Protein AF-A0A960G272-F1 (afdb_monomer_lite)

Foldseek 3Di:
DQADKFKDADDDDDFPFKWKQALNDIFGWDDDPRITIGPRDDLVRCVSRAQTWIWMWGHHPRDIDIDIDHGHDPDDSDDDDDDDDDDDPDPDPDPPPFPADQQLAKDKFPVQCVRCVLLQAFKKWWLCPVDPPVDQWIFMWFHHPQQKIWTWIDHPDPPPIDIWIWGFPDFPMKMAHNLGKIKTKTWTDTPNAIKIKMWTAD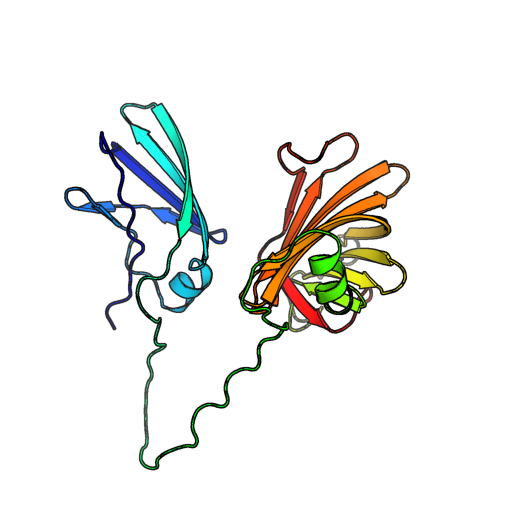RQQFIKMFIADGPGDPPDDTPDIGGSIGMDGGGDHHDD

pLDDT: mean 75.89, std 16.98, range [26.31, 97.12]

Structure (mmCIF, N/CA/C/O backbone):
data_AF-A0A960G272-F1
#
_entry.id   AF-A0A960G272-F1
#
loop_
_atom_site.group_PDB
_atom_site.id
_atom_site.type_symbol
_atom_site.label_atom_id
_atom_site.label_alt_id
_atom_site.label_comp_id
_atom_site.label_asym_id
_atom_site.label_entity_id
_atom_site.label_seq_id
_atom_site.pdbx_PDB_ins_code
_atom_site.Cartn_x
_atom_site.Cartn_y
_atom_site.Cartn_z
_atom_site.occupancy
_atom_site.B_iso_or_equiv
_atom_site.auth_seq_id
_atom_site.auth_comp_id
_atom_site.auth_asym_id
_atom_site.auth_atom_id
_atom_site.pdbx_PDB_model_num
ATOM 1 N N . MET A 1 1 ? -23.800 -26.526 -0.805 1.00 36.97 1 MET A N 1
ATOM 2 C CA . MET A 1 1 ? -23.915 -25.516 0.276 1.00 36.97 1 MET A CA 1
ATOM 3 C C . MET A 1 1 ? -24.603 -24.258 -0.251 1.00 36.97 1 MET A C 1
ATOM 5 O O . MET A 1 1 ? -24.247 -23.786 -1.326 1.00 36.97 1 MET A O 1
ATOM 9 N N . LYS A 1 2 ? -25.630 -23.745 0.445 1.00 40.75 2 LYS A N 1
ATOM 10 C CA . LYS A 1 2 ? -26.279 -22.464 0.103 1.00 40.75 2 LYS A CA 1
ATOM 11 C C . LYS A 1 2 ? -25.286 -21.347 0.432 1.00 40.75 2 LYS A C 1
ATOM 13 O O . LYS A 1 2 ? -25.048 -21.103 1.602 1.00 40.75 2 LYS A O 1
ATOM 18 N N . GLY A 1 3 ? -24.668 -20.729 -0.574 1.00 52.47 3 GLY A N 1
ATOM 19 C CA . GLY A 1 3 ? -23.735 -19.627 -0.321 1.00 52.47 3 GLY A CA 1
ATOM 20 C C . GLY A 1 3 ? -24.426 -18.418 0.327 1.00 52.47 3 GLY A C 1
ATOM 21 O O . GLY A 1 3 ? -25.648 -18.252 0.242 1.00 52.47 3 GLY A O 1
ATOM 22 N N . ASP A 1 4 ? -23.640 -17.559 0.956 1.00 69.12 4 ASP A N 1
ATOM 23 C CA . ASP A 1 4 ? -24.152 -16.379 1.646 1.00 69.12 4 ASP A CA 1
ATOM 24 C C . ASP A 1 4 ? -24.263 -15.165 0.711 1.00 69.12 4 ASP A C 1
ATOM 26 O O . ASP A 1 4 ? -23.865 -15.188 -0.459 1.00 69.12 4 ASP A O 1
ATOM 30 N N . ARG A 1 5 ? -24.918 -14.098 1.180 1.00 79.56 5 ARG A N 1
ATOM 31 C CA . ARG A 1 5 ? -25.235 -12.903 0.379 1.00 79.56 5 ARG A CA 1
ATOM 32 C C . ARG A 1 5 ? -24.910 -11.641 1.152 1.00 79.56 5 ARG A C 1
ATOM 34 O O . ARG A 1 5 ? -25.180 -11.560 2.344 1.00 79.56 5 ARG A O 1
ATOM 41 N N . VAL A 1 6 ? -24.474 -10.604 0.442 1.00 77.81 6 VAL A N 1
ATOM 42 C CA . VAL A 1 6 ? -24.386 -9.268 1.035 1.00 77.81 6 VAL A CA 1
ATOM 43 C C . VAL A 1 6 ? -25.758 -8.617 1.011 1.00 77.81 6 VAL A C 1
ATOM 45 O O . VAL A 1 6 ? -26.439 -8.590 -0.021 1.00 77.81 6 VAL A O 1
ATOM 48 N N . VAL A 1 7 ? -26.157 -8.096 2.168 1.00 83.25 7 VAL A N 1
ATOM 49 C CA . VAL A 1 7 ? -27.441 -7.441 2.391 1.00 83.25 7 VAL A CA 1
ATOM 50 C C . VAL A 1 7 ? -27.231 -5.942 2.574 1.00 83.25 7 VAL A C 1
ATOM 52 O O . VAL A 1 7 ? -26.494 -5.511 3.452 1.00 83.25 7 VAL A O 1
ATOM 55 N N . VAL A 1 8 ? -27.932 -5.143 1.774 1.00 79.19 8 VAL A N 1
ATOM 56 C CA . VAL A 1 8 ? -27.940 -3.681 1.840 1.00 79.19 8 VAL A CA 1
ATOM 57 C C . VAL A 1 8 ? -29.339 -3.213 2.231 1.00 79.19 8 VAL A C 1
ATOM 59 O O . VAL A 1 8 ? -30.339 -3.573 1.598 1.00 79.19 8 VAL A O 1
ATOM 62 N N . LYS A 1 9 ? -29.417 -2.405 3.290 1.00 82.00 9 LYS A N 1
ATOM 63 C CA . LYS A 1 9 ? -30.651 -1.760 3.749 1.00 82.00 9 LYS A CA 1
ATOM 64 C C . LYS A 1 9 ? -30.547 -0.263 3.474 1.00 82.00 9 LYS A C 1
ATOM 66 O O . LYS A 1 9 ? -29.593 0.372 3.903 1.00 82.00 9 LYS A O 1
ATOM 71 N N . PHE A 1 10 ? -31.529 0.288 2.766 1.00 74.75 10 PHE A N 1
ATOM 72 C CA . PHE A 1 10 ? -31.653 1.733 2.576 1.00 74.75 10 PHE A CA 1
ATOM 73 C C . PHE A 1 10 ? -32.692 2.279 3.550 1.00 74.75 10 PHE A C 1
ATOM 75 O O . PHE A 1 10 ? -33.808 1.753 3.608 1.00 74.75 10 PHE A O 1
ATOM 82 N N . THR A 1 11 ? -32.341 3.332 4.281 1.00 69.50 11 THR A N 1
ATOM 83 C CA . THR A 1 11 ? -33.277 4.119 5.085 1.00 69.50 11 THR A CA 1
ATOM 84 C C . THR A 1 11 ? -33.976 5.137 4.173 1.00 69.50 11 THR A C 1
ATOM 86 O O . THR A 1 11 ? -33.345 5.800 3.352 1.00 69.50 11 THR A O 1
ATOM 89 N N . GLY A 1 12 ? -35.309 5.206 4.234 1.00 72.25 12 GLY A N 1
ATOM 90 C CA . GLY A 1 12 ? -36.115 6.077 3.369 1.00 72.25 12 GLY A CA 1
ATOM 91 C C . GLY A 1 12 ? -36.505 5.472 2.010 1.00 72.25 12 GLY A C 1
ATOM 92 O O . GLY A 1 12 ? -36.745 4.265 1.874 1.00 72.25 12 GLY A O 1
ATOM 93 N N . LYS A 1 13 ? -36.653 6.337 0.994 1.00 73.19 13 LYS A N 1
ATOM 94 C CA . LYS A 1 13 ? -37.210 5.966 -0.317 1.00 73.19 13 LYS A CA 1
ATOM 95 C C . LYS A 1 13 ? -36.308 4.968 -1.042 1.00 73.19 13 LYS A C 1
ATOM 97 O O . LYS A 1 13 ? -35.152 5.253 -1.343 1.00 73.19 13 LYS A O 1
ATOM 102 N N . GLN A 1 14 ? -36.878 3.817 -1.386 1.00 79.56 14 GLN A N 1
ATOM 103 C CA . GLN A 1 14 ? -36.147 2.745 -2.057 1.00 79.56 14 GLN A CA 1
ATOM 104 C C . GLN A 1 14 ? -35.727 3.159 -3.480 1.00 79.56 14 GLN A C 1
ATOM 106 O O . GLN A 1 14 ? -36.520 3.787 -4.194 1.00 79.56 14 GLN A O 1
ATOM 111 N N . PRO A 1 15 ? -34.501 2.819 -3.915 1.00 82.50 15 PRO A N 1
ATOM 112 C CA . PRO A 1 15 ? -34.057 3.105 -5.273 1.00 82.50 15 PRO A CA 1
ATOM 113 C C . PRO A 1 15 ? -34.757 2.196 -6.296 1.00 82.50 15 PRO A C 1
ATOM 115 O O . PRO A 1 15 ? -35.306 1.154 -5.958 1.00 82.50 15 PRO A O 1
ATOM 118 N N . SER A 1 16 ? -34.732 2.576 -7.572 1.00 81.69 16 SER A N 1
ATOM 119 C CA . SER A 1 16 ? -35.211 1.720 -8.676 1.00 81.69 16 SER A CA 1
ATOM 120 C C . SER A 1 16 ? -34.155 0.704 -9.131 1.00 81.69 16 SER A C 1
ATOM 122 O O . SER A 1 16 ? -34.481 -0.361 -9.646 1.00 81.69 16 SER A O 1
ATOM 124 N N . MET A 1 17 ? -32.876 1.007 -8.897 1.00 82.25 17 MET A N 1
ATOM 125 C CA . MET A 1 17 ? -31.742 0.132 -9.178 1.00 82.25 17 MET A CA 1
ATOM 126 C C . MET A 1 17 ? -30.643 0.391 -8.151 1.00 82.25 17 MET A C 1
ATOM 128 O O . MET A 1 17 ? -30.410 1.546 -7.789 1.00 82.25 17 MET A O 1
ATOM 132 N N . ALA A 1 18 ? -29.945 -0.661 -7.730 1.00 83.12 18 ALA A N 1
ATOM 133 C CA . ALA A 1 18 ? -28.767 -0.547 -6.886 1.00 83.12 18 ALA A CA 1
ATOM 134 C C . ALA A 1 18 ? -27.666 -1.520 -7.337 1.00 83.12 18 ALA A C 1
ATOM 136 O O . ALA A 1 18 ? -27.925 -2.657 -7.741 1.00 83.12 18 ALA A O 1
ATOM 137 N N . VAL A 1 19 ? -26.425 -1.052 -7.280 1.00 85.50 19 VAL A N 1
ATOM 138 C CA . VAL A 1 19 ? -25.215 -1.808 -7.598 1.00 85.50 19 VAL A CA 1
ATOM 139 C C . VAL A 1 19 ? -24.196 -1.533 -6.509 1.00 85.50 19 VAL A C 1
ATOM 141 O O . VAL A 1 19 ? -23.937 -0.379 -6.189 1.00 85.50 19 VAL A O 1
ATOM 144 N N . MET A 1 20 ? -23.594 -2.584 -5.979 1.00 86.50 20 MET A N 1
ATOM 145 C CA . MET A 1 20 ? -22.475 -2.493 -5.055 1.00 86.50 20 MET A CA 1
ATOM 146 C C . MET A 1 20 ? -21.169 -2.707 -5.820 1.00 86.50 20 MET A C 1
ATOM 148 O O . MET A 1 20 ? -21.098 -3.570 -6.692 1.00 86.50 20 MET A O 1
ATOM 152 N N . LYS A 1 21 ? -20.135 -1.936 -5.506 1.00 81.50 21 LYS A N 1
ATOM 153 C CA . LYS A 1 21 ? -18.762 -2.175 -5.946 1.00 81.50 21 LYS A CA 1
ATOM 154 C C . LYS A 1 21 ? -17.892 -2.353 -4.712 1.00 81.50 21 LYS A C 1
ATOM 156 O O . LYS A 1 21 ? -17.853 -1.437 -3.899 1.00 81.50 21 LYS A O 1
ATOM 161 N N . ALA A 1 22 ? -17.248 -3.501 -4.570 1.00 75.69 22 ALA A N 1
ATOM 162 C CA . ALA A 1 22 ? -16.426 -3.847 -3.412 1.00 75.69 22 ALA A CA 1
ATOM 163 C C . ALA A 1 22 ? -15.302 -4.787 -3.858 1.00 75.69 22 ALA A C 1
ATOM 165 O O . ALA A 1 22 ? -15.551 -5.640 -4.713 1.00 75.69 22 ALA A O 1
ATOM 166 N N . ALA A 1 23 ? -14.093 -4.615 -3.313 1.00 71.06 23 ALA A N 1
ATOM 167 C CA . ALA A 1 23 ? -12.909 -5.415 -3.656 1.00 71.06 23 ALA A CA 1
ATOM 168 C C . ALA A 1 23 ? -12.715 -5.601 -5.181 1.00 71.06 23 ALA A C 1
ATOM 170 O O . ALA A 1 23 ? -12.681 -6.717 -5.692 1.00 71.06 23 ALA A O 1
ATOM 171 N N . GLY A 1 24 ? -12.748 -4.495 -5.938 1.00 67.19 24 GLY A N 1
ATOM 172 C CA . GLY A 1 24 ? -12.609 -4.496 -7.407 1.00 67.19 24 GLY A CA 1
ATOM 173 C C . GLY A 1 24 ? -13.797 -5.076 -8.193 1.00 67.19 24 GLY A C 1
ATOM 174 O O . GLY A 1 24 ? -13.905 -4.876 -9.400 1.00 67.19 24 GLY A O 1
ATOM 175 N N . SER A 1 25 ? -14.749 -5.727 -7.526 1.00 74.44 25 SER A N 1
ATOM 176 C CA . SER A 1 25 ? -15.859 -6.436 -8.161 1.00 74.44 25 SER A CA 1
ATOM 177 C C . SER A 1 25 ? -17.167 -5.647 -8.130 1.00 74.44 25 SER A C 1
ATOM 179 O O . SER A 1 25 ? -17.489 -4.944 -7.168 1.00 74.44 25 SER A O 1
ATOM 181 N N . LYS A 1 26 ? -17.969 -5.783 -9.194 1.00 79.88 26 LYS A N 1
ATOM 182 C CA . LYS A 1 26 ? -19.301 -5.170 -9.322 1.00 79.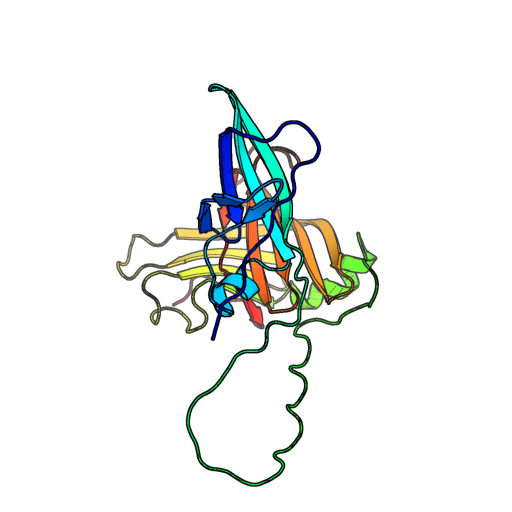88 26 LYS A CA 1
ATOM 183 C C . LYS A 1 26 ? -20.395 -6.203 -9.054 1.00 79.88 26 LYS A C 1
ATOM 185 O O . LYS A 1 26 ? -20.563 -7.161 -9.801 1.00 79.88 26 LYS A O 1
ATOM 190 N N . TYR A 1 27 ? -21.225 -5.937 -8.055 1.00 85.88 27 TYR A N 1
ATOM 191 C CA . TYR A 1 27 ? -22.328 -6.793 -7.637 1.00 85.88 27 TYR A CA 1
ATOM 192 C C . TYR A 1 27 ? -23.671 -6.104 -7.878 1.00 85.88 27 TYR A C 1
ATOM 194 O O . TYR A 1 27 ? -23.990 -5.070 -7.286 1.00 85.88 27 TYR A O 1
ATOM 202 N N . ARG A 1 28 ? -24.503 -6.685 -8.748 1.00 85.75 28 ARG A N 1
ATOM 203 C CA . ARG A 1 28 ? -25.880 -6.212 -8.940 1.00 85.75 28 ARG A CA 1
ATOM 204 C C . ARG A 1 28 ? -26.720 -6.598 -7.726 1.00 85.75 28 ARG A C 1
ATOM 206 O O . ARG A 1 28 ? -26.760 -7.771 -7.354 1.00 85.75 28 ARG A O 1
ATOM 213 N N . LEU A 1 29 ? -27.410 -5.622 -7.142 1.00 85.69 29 LEU A N 1
ATOM 214 C CA . LEU A 1 29 ? -28.318 -5.861 -6.028 1.00 85.69 29 LEU A CA 1
ATOM 215 C C . LEU A 1 29 ? -29.734 -6.074 -6.569 1.00 85.69 29 LEU A C 1
ATOM 217 O O . LEU A 1 29 ? -30.228 -5.288 -7.381 1.00 85.69 29 LEU A O 1
ATOM 221 N N . LYS A 1 30 ? -30.393 -7.140 -6.118 1.00 84.94 30 LYS A N 1
ATOM 222 C CA . LYS A 1 30 ? -31.809 -7.409 -6.377 1.00 84.94 30 LYS A CA 1
ATOM 223 C C . LYS A 1 30 ? -32.628 -7.061 -5.140 1.00 84.94 30 LYS A C 1
ATOM 225 O O . LYS A 1 30 ? -32.229 -7.362 -4.014 1.00 84.94 30 LYS A O 1
ATOM 230 N N . ARG A 1 31 ? -33.773 -6.420 -5.358 1.00 83.62 31 ARG A N 1
ATOM 231 C CA . ARG A 1 31 ? -34.702 -6.034 -4.296 1.00 83.62 31 ARG A CA 1
ATOM 232 C C . ARG A 1 31 ? -35.604 -7.209 -3.925 1.00 83.62 31 ARG A C 1
ATOM 234 O O . ARG A 1 31 ? -36.167 -7.850 -4.802 1.00 83.62 31 ARG A O 1
ATOM 241 N N . SER A 1 32 ? -35.774 -7.427 -2.626 1.00 75.19 32 SER A N 1
ATOM 242 C CA . SER A 1 32 ? -36.772 -8.315 -2.032 1.00 75.19 32 SER A CA 1
ATOM 243 C C . SER A 1 32 ? -37.428 -7.568 -0.868 1.00 75.19 32 SER A C 1
ATOM 245 O O . SER A 1 32 ? -36.833 -7.414 0.201 1.00 75.19 32 SER A O 1
ATOM 247 N N . GLY A 1 33 ? -38.626 -7.022 -1.086 1.00 77.56 33 GLY A N 1
ATOM 248 C CA . GLY A 1 33 ? -39.306 -6.169 -0.104 1.00 77.56 33 GLY A CA 1
ATOM 249 C C . GLY A 1 33 ? -38.545 -4.864 0.180 1.00 77.56 33 GLY A C 1
ATOM 250 O O . GLY A 1 33 ? -38.323 -4.055 -0.727 1.00 77.56 33 GLY A O 1
ATOM 251 N N . LYS A 1 34 ? -38.151 -4.642 1.442 1.00 73.94 34 LYS A N 1
ATOM 252 C CA . LYS A 1 34 ? -37.357 -3.475 1.895 1.00 73.94 34 LYS A CA 1
ATOM 253 C C . LYS A 1 34 ? -35.838 -3.721 1.883 1.00 73.94 34 LYS A C 1
ATOM 255 O O . LYS A 1 34 ? -35.072 -2.871 2.326 1.00 73.94 34 LYS A O 1
ATOM 260 N N . VAL A 1 35 ? -35.398 -4.884 1.404 1.00 79.62 35 VAL A N 1
ATOM 261 C CA . VAL A 1 35 ? -34.005 -5.331 1.495 1.00 79.62 35 VAL A CA 1
ATOM 262 C C . VAL A 1 35 ? -33.425 -5.553 0.102 1.00 79.62 35 VAL A C 1
ATOM 264 O O . VAL A 1 35 ? -34.080 -6.127 -0.768 1.00 79.62 35 VAL A O 1
ATOM 267 N N . TRP A 1 36 ? -32.183 -5.125 -0.108 1.00 84.50 36 TRP A N 1
ATOM 268 C CA . TRP A 1 36 ? -31.437 -5.341 -1.346 1.00 84.50 36 TRP A CA 1
ATOM 269 C C . TRP A 1 36 ? -30.332 -6.354 -1.105 1.00 84.50 36 TRP A C 1
ATOM 271 O O . TRP A 1 36 ? -29.639 -6.279 -0.096 1.00 84.50 36 TRP A O 1
ATOM 281 N N . ARG A 1 37 ? -30.181 -7.333 -1.995 1.00 86.38 37 ARG A N 1
ATOM 282 C CA . ARG A 1 37 ? -29.234 -8.436 -1.797 1.00 86.38 37 ARG A CA 1
ATOM 283 C C . ARG A 1 37 ? -28.456 -8.732 -3.065 1.00 86.38 37 ARG A C 1
ATOM 285 O O . ARG A 1 37 ? -29.001 -8.617 -4.165 1.00 86.38 37 ARG A O 1
ATOM 292 N N . THR A 1 38 ? -27.202 -9.138 -2.924 1.00 83.75 38 THR A N 1
ATOM 293 C CA . THR A 1 38 ? -26.445 -9.722 -4.037 1.00 83.75 38 THR A CA 1
ATOM 294 C C . THR A 1 38 ? -27.033 -11.079 -4.430 1.00 83.75 38 THR A C 1
ATOM 296 O O . THR A 1 38 ? -27.837 -11.671 -3.701 1.00 83.75 38 THR A O 1
ATOM 299 N N . LYS A 1 39 ? -26.594 -11.613 -5.577 1.00 80.75 39 LYS A N 1
ATOM 300 C CA . LYS A 1 39 ? -26.663 -13.064 -5.784 1.00 80.75 39 LYS A CA 1
ATOM 301 C C . LYS A 1 39 ? -25.876 -13.776 -4.679 1.00 80.75 39 LYS A C 1
ATOM 303 O O . LYS A 1 39 ? -25.049 -13.160 -4.009 1.00 80.75 39 LYS A O 1
ATOM 308 N N . THR A 1 40 ? -26.154 -15.059 -4.517 1.00 79.50 40 THR A N 1
ATOM 309 C CA . THR A 1 40 ? -25.357 -15.963 -3.692 1.00 79.50 40 THR A CA 1
ATOM 310 C C . THR A 1 40 ? -23.880 -15.859 -4.090 1.00 79.50 40 THR A C 1
ATOM 312 O O . THR A 1 40 ? -23.576 -15.920 -5.284 1.00 79.50 40 THR A O 1
ATOM 315 N N . LEU A 1 41 ? -22.998 -15.636 -3.121 1.00 73.62 41 LEU A N 1
ATOM 316 C CA . LEU A 1 41 ? -21.555 -15.487 -3.310 1.00 73.62 41 LEU A CA 1
ATOM 317 C C . LEU A 1 41 ? -20.828 -16.693 -2.712 1.00 73.62 41 LEU A C 1
ATOM 319 O O . LEU A 1 41 ? -21.329 -17.327 -1.781 1.00 73.62 41 LEU A O 1
ATOM 323 N N . SER A 1 42 ? -19.660 -17.022 -3.263 1.00 71.19 42 SER A N 1
ATOM 324 C CA . SER A 1 42 ? -18.793 -18.048 -2.678 1.00 71.19 42 SER A CA 1
ATOM 325 C C . SER A 1 42 ? -18.152 -17.548 -1.381 1.00 71.19 42 SER A C 1
ATOM 327 O O . SER A 1 42 ? -18.027 -16.341 -1.168 1.00 71.19 42 SER A O 1
ATOM 329 N N . ALA A 1 43 ? -17.695 -18.471 -0.530 1.00 61.72 43 ALA A N 1
ATOM 330 C CA . ALA A 1 43 ? -16.975 -18.128 0.698 1.00 61.72 43 ALA A CA 1
ATOM 331 C C . ALA A 1 43 ? -15.747 -17.241 0.418 1.00 61.72 43 ALA A C 1
ATOM 333 O O . ALA A 1 43 ? -15.543 -16.248 1.106 1.00 61.72 43 ALA A O 1
ATOM 334 N N . ALA A 1 44 ? -15.001 -17.521 -0.657 1.00 59.47 44 ALA A N 1
ATOM 335 C CA . ALA A 1 44 ? -13.870 -16.701 -1.094 1.00 59.47 44 ALA A CA 1
ATOM 336 C C . ALA A 1 44 ? -14.289 -15.279 -1.511 1.00 59.47 44 ALA A C 1
ATOM 338 O O . ALA A 1 44 ? -13.640 -14.306 -1.141 1.00 59.47 44 ALA A O 1
ATOM 339 N N . GLN A 1 45 ? -15.407 -15.134 -2.233 1.00 68.50 45 GLN A N 1
ATOM 340 C CA . GLN A 1 45 ? -15.939 -13.818 -2.606 1.00 68.50 45 GLN A CA 1
ATOM 341 C C . GLN A 1 45 ? -16.408 -13.028 -1.384 1.00 68.50 45 GLN A C 1
ATOM 343 O O . GLN A 1 45 ? -16.221 -11.817 -1.335 1.00 68.50 45 GLN A O 1
ATOM 348 N N . LEU A 1 46 ? -17.011 -13.706 -0.405 1.00 70.94 46 LEU A N 1
ATOM 349 C CA . LEU A 1 46 ? -17.458 -13.096 0.846 1.00 70.94 46 LEU A CA 1
ATOM 350 C C . LEU A 1 46 ? -16.281 -12.677 1.720 1.00 70.94 46 LEU A C 1
ATOM 352 O O . LEU A 1 46 ? -16.298 -11.572 2.249 1.00 70.94 46 LEU A O 1
ATOM 356 N N . ALA A 1 47 ? -15.251 -13.514 1.816 1.00 65.00 47 ALA A N 1
ATOM 357 C CA . ALA A 1 47 ? -14.015 -13.185 2.513 1.00 65.00 47 ALA A CA 1
ATOM 358 C C . ALA A 1 47 ? -13.311 -11.987 1.860 1.00 65.00 47 ALA A C 1
ATOM 360 O O . ALA A 1 47 ? -12.875 -11.082 2.561 1.00 65.00 47 ALA A O 1
ATOM 361 N N . ALA A 1 48 ? -13.277 -11.929 0.525 1.00 64.38 48 ALA A N 1
ATOM 362 C CA . ALA A 1 48 ? -12.653 -10.830 -0.210 1.00 64.38 48 ALA A CA 1
ATOM 363 C C . ALA A 1 48 ? -13.374 -9.483 -0.029 1.00 64.38 48 ALA A C 1
ATOM 365 O O . ALA A 1 48 ? -12.741 -8.432 -0.099 1.00 64.38 48 ALA A O 1
ATOM 366 N N . ILE A 1 49 ? -14.697 -9.488 0.175 1.00 70.75 49 ILE A N 1
ATOM 367 C CA . ILE A 1 49 ? -15.478 -8.253 0.352 1.00 70.75 49 ILE A CA 1
ATOM 368 C C . ILE A 1 49 ? -15.737 -7.896 1.814 1.00 70.75 49 ILE A C 1
ATOM 370 O O . ILE A 1 49 ? -16.055 -6.738 2.081 1.00 70.75 49 ILE A O 1
ATOM 374 N N . ALA A 1 50 ? -15.638 -8.835 2.754 1.00 70.31 50 ALA A N 1
ATOM 375 C CA . ALA A 1 50 ? -15.797 -8.558 4.178 1.00 70.31 50 ALA A CA 1
ATOM 376 C C . ALA A 1 50 ? -14.749 -7.536 4.646 1.00 70.31 50 ALA A C 1
ATOM 378 O O . ALA A 1 50 ? -13.587 -7.606 4.266 1.00 70.31 50 ALA A O 1
ATOM 379 N N . GLY A 1 51 ? -15.171 -6.533 5.418 1.00 62.41 51 GLY A N 1
ATOM 380 C CA . GLY A 1 51 ? -14.308 -5.437 5.871 1.00 62.41 51 GLY A CA 1
ATOM 381 C C . GLY A 1 51 ? -13.958 -4.408 4.789 1.00 62.41 51 GLY A C 1
ATOM 382 O O . GLY A 1 51 ? -13.529 -3.305 5.117 1.00 62.41 51 GLY A O 1
ATOM 383 N N . SER A 1 52 ? -14.199 -4.705 3.507 1.00 65.00 52 SER A N 1
ATOM 384 C CA . SER A 1 52 ? -13.916 -3.765 2.421 1.00 65.00 52 SER A CA 1
ATOM 385 C C . SER A 1 52 ? -14.910 -2.598 2.387 1.00 65.00 52 SER A C 1
ATOM 387 O O . SER A 1 52 ? -16.096 -2.729 2.721 1.00 65.00 52 SER A O 1
ATOM 389 N N . SER A 1 53 ? -14.425 -1.438 1.935 1.00 69.69 53 SER A N 1
ATOM 390 C CA . SER A 1 53 ? -15.278 -0.296 1.609 1.00 69.69 53 SER A CA 1
ATOM 391 C C . SER A 1 53 ? -16.042 -0.573 0.315 1.00 69.69 53 SER A C 1
ATOM 393 O O . SER A 1 53 ? -15.456 -0.814 -0.744 1.00 69.69 53 SER A O 1
ATOM 395 N N . ALA A 1 54 ? -17.369 -0.543 0.393 1.00 76.88 54 ALA A N 1
ATOM 396 C CA . ALA A 1 54 ? -18.256 -0.751 -0.734 1.00 76.88 54 ALA A CA 1
ATOM 397 C C . ALA A 1 54 ? -18.874 0.568 -1.211 1.00 76.88 54 ALA A C 1
ATOM 399 O O . ALA A 1 54 ? -19.541 1.284 -0.461 1.00 76.88 54 ALA A O 1
ATOM 400 N N . LYS A 1 55 ? -18.737 0.850 -2.511 1.00 80.06 55 LYS A N 1
ATOM 401 C CA . LYS A 1 55 ? -19.457 1.932 -3.195 1.00 80.06 55 LYS A CA 1
ATOM 402 C C . LYS A 1 55 ? -20.808 1.415 -3.681 1.00 80.06 55 LYS A C 1
ATOM 404 O O . LYS A 1 55 ? -20.883 0.573 -4.577 1.00 80.06 55 LYS A O 1
ATOM 409 N N . ILE A 1 56 ? -21.888 1.939 -3.121 1.00 85.25 56 ILE A N 1
ATOM 410 C CA . ILE A 1 56 ? -23.265 1.601 -3.474 1.00 85.25 56 ILE A CA 1
ATOM 411 C C . ILE A 1 56 ? -23.803 2.679 -4.411 1.00 85.25 56 ILE A C 1
ATOM 413 O O . ILE A 1 56 ? -24.123 3.796 -4.011 1.00 85.25 56 ILE A O 1
ATOM 417 N N . VAL A 1 57 ? -23.917 2.333 -5.686 1.00 82.50 57 VAL A N 1
ATOM 418 C CA . VAL A 1 57 ? -24.477 3.190 -6.728 1.00 82.50 57 VAL A CA 1
ATOM 419 C C . VAL A 1 57 ? -25.960 2.885 -6.869 1.00 82.50 57 VAL A C 1
ATOM 421 O O . VAL A 1 57 ? -26.349 1.767 -7.202 1.00 82.50 57 VAL A O 1
ATOM 424 N N . THR A 1 58 ? -26.795 3.893 -6.662 1.00 84.19 58 THR A N 1
ATOM 425 C CA . THR A 1 58 ? -28.250 3.810 -6.794 1.00 84.19 58 THR A CA 1
ATOM 426 C C . THR A 1 58 ? -28.756 4.676 -7.941 1.00 84.19 58 THR A C 1
ATOM 428 O O . THR A 1 58 ? -28.138 5.679 -8.310 1.00 84.19 58 THR A O 1
ATOM 431 N N . ARG A 1 59 ? -29.903 4.296 -8.510 1.00 80.69 59 ARG A N 1
ATOM 432 C CA . ARG A 1 59 ? -30.648 5.111 -9.477 1.00 80.69 59 ARG A CA 1
ATOM 433 C C . ARG A 1 59 ? -32.097 5.256 -9.026 1.00 80.69 59 ARG A C 1
ATOM 435 O O . ARG A 1 59 ? -32.737 4.259 -8.679 1.00 80.69 59 ARG A O 1
ATOM 442 N N . ASN A 1 60 ? -32.633 6.473 -9.068 1.00 77.31 60 ASN A N 1
ATOM 443 C CA . ASN A 1 60 ? -34.042 6.749 -8.787 1.00 77.31 60 ASN A CA 1
ATOM 444 C C . ASN A 1 60 ? -34.599 7.734 -9.823 1.00 77.31 60 ASN A C 1
ATOM 446 O O . ASN A 1 60 ? -34.084 8.845 -9.933 1.00 77.31 60 ASN A O 1
ATOM 450 N N . LYS A 1 61 ? -35.600 7.310 -10.612 1.00 71.25 61 LYS A N 1
ATOM 451 C CA . LYS A 1 61 ? -36.199 8.096 -11.715 1.00 71.25 61 LYS A CA 1
ATOM 452 C C . LYS A 1 61 ? -35.148 8.823 -12.584 1.00 71.25 61 LYS A C 1
ATOM 454 O O . LYS A 1 61 ? -35.215 10.028 -12.780 1.00 71.25 61 LYS A O 1
ATOM 459 N N . GLY A 1 62 ? -34.114 8.098 -13.019 1.00 64.56 62 GLY A N 1
ATOM 460 C CA . GLY A 1 62 ? -33.032 8.633 -13.862 1.00 64.56 62 GLY A CA 1
ATOM 461 C C . GLY A 1 62 ? -31.856 9.286 -13.121 1.00 64.56 62 GLY A C 1
ATOM 462 O O . GLY A 1 62 ? -30.746 9.274 -13.646 1.00 64.56 62 GLY A O 1
ATOM 463 N N . LYS A 1 63 ? -32.021 9.751 -11.874 1.00 66.62 63 LYS A N 1
ATOM 464 C CA . LYS A 1 63 ? -30.932 10.377 -11.098 1.00 66.62 63 LYS A CA 1
ATOM 465 C C . LYS A 1 63 ? -30.040 9.328 -10.427 1.00 66.62 63 LYS A C 1
ATOM 467 O O . LYS A 1 63 ? -30.543 8.414 -9.769 1.00 66.62 63 LYS A O 1
ATOM 472 N N . LYS A 1 64 ? -28.719 9.461 -10.592 1.00 77.44 64 LYS A N 1
ATOM 473 C CA . LYS A 1 64 ? -27.688 8.587 -10.003 1.00 77.44 64 LYS A CA 1
ATOM 474 C C . LYS A 1 64 ? -27.202 9.173 -8.674 1.00 77.44 64 LYS A C 1
ATOM 476 O O . LYS A 1 64 ? -26.920 10.363 -8.605 1.00 77.44 64 LYS A O 1
ATOM 481 N N . ARG A 1 65 ? -27.084 8.344 -7.635 1.00 73.38 65 ARG A N 1
ATOM 482 C CA . ARG A 1 65 ? -26.464 8.704 -6.346 1.00 73.38 65 ARG A CA 1
ATOM 483 C C . ARG A 1 65 ? -25.511 7.603 -5.902 1.00 73.38 65 ARG A C 1
ATOM 485 O O . ARG A 1 65 ? -25.816 6.428 -6.104 1.00 73.38 65 ARG A O 1
ATOM 492 N N . THR A 1 66 ? -24.395 7.976 -5.292 1.00 75.88 66 THR A N 1
ATOM 493 C CA . THR A 1 66 ? -23.387 7.036 -4.789 1.00 75.88 66 THR A CA 1
ATOM 494 C C . THR A 1 66 ? -23.247 7.213 -3.286 1.00 75.88 66 THR A C 1
ATOM 496 O O . THR A 1 66 ? -23.163 8.339 -2.810 1.00 75.88 66 THR A O 1
ATOM 499 N N . PHE A 1 67 ? -23.215 6.101 -2.564 1.00 73.19 67 PHE A N 1
ATOM 500 C CA . PHE A 1 67 ? -22.960 6.041 -1.129 1.00 73.19 67 PHE A CA 1
ATOM 501 C C . PHE A 1 67 ? -21.757 5.141 -0.879 1.00 73.19 67 PHE A C 1
ATOM 503 O O . PHE A 1 67 ? -21.510 4.223 -1.663 1.00 73.19 67 PHE A O 1
ATOM 510 N N . THR A 1 68 ? -21.046 5.367 0.215 1.00 63.56 68 THR A N 1
ATOM 511 C CA . THR A 1 68 ? -19.928 4.518 0.634 1.00 63.56 68 THR A CA 1
ATOM 512 C C . THR A 1 68 ? -20.273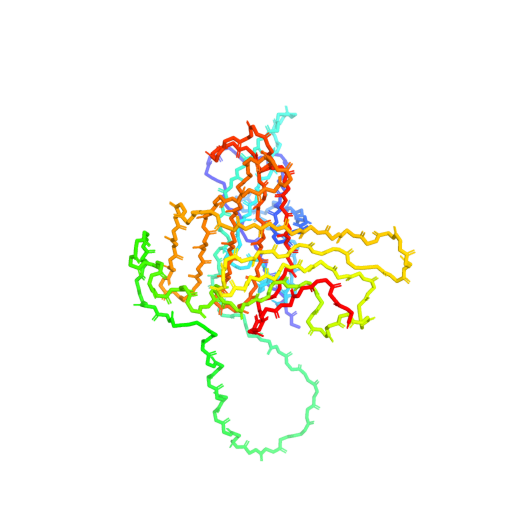 3.908 1.984 1.00 63.56 68 THR A C 1
ATOM 514 O O . THR A 1 68 ? -20.759 4.613 2.865 1.00 63.56 68 THR A O 1
ATOM 517 N N . ALA A 1 69 ? -20.081 2.601 2.132 1.00 64.50 69 ALA A N 1
ATOM 518 C CA . ALA A 1 69 ? -20.320 1.891 3.384 1.00 64.50 69 ALA A CA 1
ATOM 519 C C . ALA A 1 69 ? -19.383 0.689 3.503 1.00 64.50 69 ALA A C 1
ATOM 521 O O . ALA A 1 69 ? -19.072 0.045 2.506 1.00 64.50 69 ALA A O 1
ATOM 522 N N . THR A 1 70 ? -18.974 0.352 4.721 1.00 66.81 70 THR A N 1
ATOM 523 C CA . THR A 1 70 ? -18.146 -0.832 4.979 1.00 66.81 70 THR A CA 1
ATOM 524 C C . THR A 1 70 ? -19.002 -2.094 5.017 1.00 66.81 70 THR A C 1
ATOM 526 O O . THR A 1 70 ? -20.057 -2.123 5.660 1.00 66.81 70 THR A O 1
ATOM 529 N N . VAL A 1 71 ? -18.554 -3.157 4.348 1.00 69.38 71 VAL A N 1
ATOM 530 C CA . VAL A 1 71 ? -19.231 -4.460 4.383 1.00 69.38 71 VAL A CA 1
ATOM 531 C C . VAL A 1 71 ? -18.908 -5.157 5.703 1.00 69.38 71 VAL A C 1
ATOM 533 O O . VAL A 1 71 ? -17.770 -5.547 5.945 1.00 69.38 71 VAL A O 1
ATOM 536 N N . LYS A 1 72 ? -19.915 -5.344 6.558 1.00 65.56 72 LYS A N 1
ATOM 537 C CA . LYS A 1 72 ? -19.769 -6.085 7.819 1.00 65.56 72 LYS A CA 1
ATOM 538 C C . LYS A 1 72 ? -20.107 -7.563 7.617 1.00 65.56 72 LYS A C 1
ATOM 540 O O . LYS A 1 72 ? -21.197 -7.880 7.134 1.00 65.56 72 LYS A O 1
ATOM 545 N N . ALA A 1 73 ? -19.203 -8.456 8.016 1.00 57.62 73 ALA A N 1
ATOM 546 C CA . ALA A 1 73 ? -19.523 -9.873 8.154 1.00 57.62 73 ALA A CA 1
ATOM 547 C C . ALA A 1 73 ? -20.491 -10.050 9.335 1.00 57.62 73 ALA A C 1
ATOM 549 O O . ALA A 1 73 ? -20.290 -9.472 10.399 1.00 57.62 73 ALA A O 1
ATOM 550 N N . THR A 1 74 ? -21.575 -10.796 9.126 1.00 47.34 74 THR A N 1
ATOM 551 C CA . THR A 1 74 ? -22.615 -11.043 10.146 1.00 47.34 74 THR A CA 1
ATOM 552 C C . THR A 1 74 ? -22.655 -12.503 10.605 1.00 47.34 74 THR A C 1
ATOM 554 O O . THR A 1 74 ? -23.439 -12.842 11.486 1.00 47.34 74 THR A O 1
ATOM 557 N N . SER A 1 75 ? -21.794 -13.366 10.055 1.00 41.47 75 SER A N 1
ATOM 558 C CA . SER A 1 75 ? -21.577 -14.749 10.499 1.00 41.47 75 SER A CA 1
ATOM 559 C C . SER A 1 75 ? -20.142 -15.193 10.160 1.00 41.47 75 SER A C 1
ATOM 561 O O . SER A 1 75 ? -19.587 -14.680 9.181 1.00 41.47 75 SER A O 1
ATOM 563 N N . PRO A 1 76 ? -19.524 -16.103 10.940 1.00 36.44 76 PRO A N 1
ATOM 564 C CA . PRO A 1 76 ? -18.215 -16.666 10.615 1.00 36.44 76 PRO A CA 1
ATOM 565 C C . PRO A 1 76 ? -18.314 -17.454 9.305 1.00 36.44 76 PRO A C 1
ATOM 567 O O . PRO A 1 76 ? -19.191 -18.299 9.149 1.00 36.44 76 PRO A O 1
ATOM 570 N N . ILE A 1 77 ? -17.443 -17.158 8.343 1.00 35.62 77 ILE A N 1
ATOM 571 C CA . ILE A 1 77 ? -17.437 -17.818 7.034 1.00 35.62 77 ILE A CA 1
ATOM 572 C C . ILE A 1 77 ? -16.686 -19.144 7.200 1.00 35.62 77 ILE A C 1
ATOM 574 O O . ILE A 1 77 ? -15.459 -19.154 7.205 1.00 35.62 77 ILE A O 1
ATOM 578 N N . THR A 1 78 ? -17.399 -20.253 7.387 1.00 32.41 78 THR A N 1
ATOM 579 C CA . THR A 1 78 ? -16.797 -21.596 7.449 1.00 32.41 78 THR A CA 1
ATOM 580 C C . THR A 1 78 ? -16.550 -22.121 6.023 1.00 32.41 78 THR 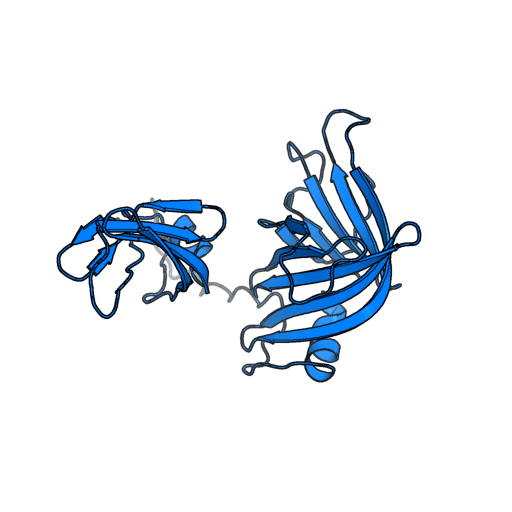A C 1
ATOM 582 O O . THR A 1 78 ? -17.514 -22.253 5.263 1.00 32.41 78 THR A O 1
ATOM 585 N N . PRO A 1 79 ? -15.305 -22.427 5.606 1.00 36.25 79 PRO A N 1
ATOM 586 C CA . PRO A 1 79 ? -15.042 -23.122 4.345 1.00 36.25 79 PRO A CA 1
ATOM 587 C C . PRO A 1 79 ? -15.386 -24.613 4.488 1.00 36.25 79 PRO A C 1
ATOM 589 O O . PRO A 1 79 ? -14.887 -25.273 5.392 1.00 36.25 79 PRO A O 1
ATOM 592 N N . GLY A 1 80 ? -16.268 -25.126 3.626 1.00 30.75 80 GLY A N 1
ATOM 593 C CA . GLY A 1 80 ? -16.757 -26.508 3.654 1.00 30.75 80 GLY A CA 1
ATOM 594 C C . GLY A 1 80 ? -16.077 -27.455 2.650 1.00 30.75 80 GLY A C 1
ATOM 595 O O . GLY A 1 80 ? -15.691 -27.034 1.561 1.00 30.75 80 GLY A O 1
ATOM 596 N N . GLU A 1 81 ? -15.973 -28.720 3.071 1.00 34.84 81 GLU A N 1
ATOM 597 C CA . GLU A 1 81 ? -15.218 -29.890 2.564 1.00 34.84 81 GLU A CA 1
ATOM 598 C C . GLU A 1 81 ? -15.802 -30.620 1.332 1.00 34.84 81 GLU A C 1
ATOM 600 O O . GLU A 1 81 ? -16.988 -30.454 1.047 1.00 34.84 81 GLU A O 1
ATOM 605 N N . THR A 1 82 ? -15.021 -31.518 0.679 1.00 33.19 82 THR A N 1
ATOM 606 C CA . THR A 1 82 ? -15.202 -33.017 0.612 1.00 33.19 82 THR A CA 1
ATOM 607 C C . THR A 1 82 ? -14.128 -33.705 -0.287 1.00 33.19 82 THR A C 1
ATOM 609 O O . THR A 1 82 ? -13.575 -32.991 -1.125 1.00 33.19 82 THR A O 1
ATOM 612 N N . PRO A 1 83 ? -13.874 -35.051 -0.253 1.00 35.34 83 PRO A N 1
ATOM 613 C CA . PRO A 1 83 ? -14.342 -36.105 0.677 1.00 35.34 83 PRO A CA 1
ATOM 614 C C . PRO A 1 83 ? -13.271 -37.101 1.226 1.00 35.34 83 PRO A C 1
ATOM 616 O O . PRO A 1 83 ? -12.453 -37.587 0.458 1.00 35.34 83 PRO A O 1
ATOM 619 N N . GLY A 1 84 ? -13.420 -37.489 2.512 1.00 26.58 84 GLY A N 1
ATOM 620 C CA . GLY A 1 84 ? -13.054 -38.776 3.174 1.00 26.58 84 GLY A CA 1
ATOM 621 C C . GLY A 1 84 ? -11.587 -39.267 3.156 1.00 26.58 84 GLY A C 1
ATOM 622 O O . GLY A 1 84 ? -10.893 -39.013 2.182 1.00 26.58 84 GLY A O 1
ATOM 623 N N . PRO A 1 85 ? -11.081 -40.016 4.169 1.00 27.62 85 PRO A N 1
ATOM 624 C CA . PRO A 1 85 ? -11.781 -40.858 5.153 1.00 27.62 85 PRO A CA 1
ATOM 625 C C . PRO A 1 85 ? -11.505 -40.466 6.629 1.00 27.62 85 PRO A C 1
ATOM 627 O O . PRO A 1 85 ? -10.475 -39.884 6.951 1.00 27.62 85 PRO A O 1
ATOM 630 N N . GLY A 1 86 ? -12.423 -40.781 7.550 1.00 28.66 86 GLY A N 1
ATOM 631 C CA . GLY A 1 86 ? -12.163 -40.678 9.002 1.00 28.66 86 GLY A CA 1
ATOM 632 C C . GLY A 1 86 ? -11.475 -41.934 9.569 1.00 28.66 86 GLY A C 1
ATOM 633 O O . GLY A 1 86 ? -11.220 -42.861 8.798 1.00 28.66 86 GLY A O 1
ATOM 634 N N . PRO A 1 87 ? -11.279 -42.060 10.902 1.00 38.69 87 PRO A N 1
ATOM 635 C CA . PRO A 1 87 ? -11.443 -41.061 11.962 1.00 38.69 87 PRO A CA 1
ATOM 636 C C . PRO A 1 87 ? -10.222 -40.946 12.910 1.00 38.69 87 PRO A C 1
ATOM 638 O O . PRO A 1 87 ? -9.537 -41.915 13.221 1.00 38.69 87 PRO A O 1
ATOM 641 N N . GLY A 1 88 ? -10.020 -39.752 13.462 1.00 26.31 88 GLY A N 1
ATOM 642 C CA . GLY A 1 88 ? -9.178 -39.497 14.633 1.00 26.31 88 GLY A CA 1
ATOM 643 C C . GLY A 1 88 ? -9.251 -38.008 14.987 1.00 26.31 88 GLY A C 1
ATOM 644 O O . GLY A 1 88 ? -9.272 -37.201 14.056 1.00 26.31 88 GLY A O 1
ATOM 645 N N . PRO A 1 89 ? -9.344 -37.602 16.269 1.00 35.06 89 PRO A N 1
ATOM 646 C CA . PRO A 1 89 ? -9.334 -36.189 16.628 1.00 35.06 89 PRO A CA 1
ATOM 647 C C . PRO A 1 89 ? -7.964 -35.617 16.256 1.00 35.06 89 PRO A C 1
ATOM 649 O O . PRO A 1 89 ? -6.969 -35.856 16.938 1.00 35.06 89 PRO A O 1
ATOM 652 N N . GLY A 1 90 ? -7.903 -34.927 15.118 1.00 34.22 90 GLY A N 1
ATOM 653 C CA . GLY A 1 90 ? -6.706 -34.227 14.678 1.00 34.22 90 GLY A CA 1
ATOM 654 C C . GLY A 1 90 ? -6.398 -33.054 15.615 1.00 34.22 90 GLY A C 1
ATOM 655 O O . GLY A 1 90 ? -7.328 -32.495 16.207 1.00 34.22 90 GLY A O 1
ATOM 656 N N . PRO A 1 91 ? -5.119 -32.667 15.764 1.00 32.03 91 PRO A N 1
ATOM 657 C CA . PRO A 1 91 ? -4.728 -31.545 16.608 1.00 32.03 91 PRO A CA 1
ATOM 658 C C . PRO A 1 91 ? -5.509 -30.294 16.207 1.00 32.03 91 PRO A C 1
ATOM 660 O O . PRO A 1 91 ? -5.718 -30.049 15.016 1.00 32.03 91 PRO A O 1
ATOM 663 N N . ALA A 1 92 ? -5.938 -29.510 17.199 1.00 33.75 92 ALA A N 1
ATOM 664 C CA . ALA A 1 92 ? -6.567 -28.215 16.976 1.00 33.75 92 ALA A CA 1
ATOM 665 C C . ALA A 1 92 ? -5.774 -27.419 15.919 1.00 33.75 92 ALA A C 1
ATOM 667 O O . ALA A 1 92 ? -4.540 -27.410 15.989 1.00 33.75 92 ALA A O 1
ATOM 668 N N . PRO A 1 93 ? -6.440 -26.771 14.941 1.00 36.47 93 PRO A N 1
ATOM 669 C CA . PRO A 1 93 ? -5.743 -25.977 13.946 1.00 36.47 93 PRO A CA 1
ATOM 670 C C . PRO A 1 93 ? -4.904 -24.942 14.685 1.00 36.47 93 PRO A C 1
ATOM 672 O O . PRO A 1 93 ? -5.423 -24.154 15.478 1.00 36.47 93 PRO A O 1
ATOM 675 N N . THR A 1 94 ? -3.595 -24.989 14.461 1.00 29.77 94 THR A N 1
ATOM 676 C CA . THR A 1 94 ? -2.675 -23.991 14.988 1.00 29.77 94 THR A CA 1
ATOM 677 C C . THR A 1 94 ? -3.207 -22.625 14.553 1.00 29.77 94 THR A C 1
ATOM 679 O O . THR A 1 94 ? -3.417 -22.434 13.350 1.00 29.77 94 THR A O 1
ATOM 682 N N . PRO A 1 95 ? -3.498 -21.693 15.480 1.00 36.53 95 PRO A N 1
ATOM 683 C CA . PRO A 1 95 ? -3.949 -20.364 15.100 1.00 36.53 95 PRO A CA 1
ATOM 684 C C . PRO A 1 95 ? -2.934 -19.796 14.111 1.00 36.53 95 PRO A C 1
ATOM 686 O O . PRO A 1 95 ? -1.740 -19.749 14.411 1.00 36.53 95 PRO A O 1
ATOM 689 N N . THR A 1 96 ? -3.392 -19.427 12.909 1.00 44.25 96 THR A N 1
ATOM 690 C CA . THR A 1 96 ? -2.561 -18.693 11.954 1.00 44.25 96 THR A CA 1
ATOM 691 C C . THR A 1 96 ? -2.078 -17.459 12.694 1.00 44.25 96 THR A C 1
ATOM 693 O O . THR A 1 96 ? -2.894 -16.608 13.052 1.00 44.25 96 THR A O 1
ATOM 696 N N . GLN A 1 97 ? -0.787 -17.415 13.025 1.00 46.31 97 GLN A N 1
ATOM 697 C CA . GLN A 1 97 ? -0.262 -16.293 13.782 1.00 46.31 97 GLN A CA 1
ATOM 698 C C . GLN A 1 97 ? -0.565 -15.001 13.011 1.00 46.31 97 GLN A C 1
ATOM 700 O O . GLN A 1 97 ? -0.395 -14.975 11.786 1.00 46.31 97 GLN A O 1
ATOM 705 N N . PRO A 1 98 ? -1.051 -13.949 13.691 1.00 63.00 98 PRO A N 1
ATOM 706 C CA . PRO A 1 98 ? -1.238 -12.650 13.068 1.00 63.00 98 PRO A CA 1
ATOM 707 C C . PRO A 1 98 ? 0.064 -12.215 12.390 1.00 63.00 98 PRO A C 1
ATOM 709 O O . PRO A 1 98 ? 1.123 -12.251 13.013 1.00 63.00 98 PRO A O 1
ATOM 712 N N . LEU A 1 99 ? -0.005 -11.804 11.119 1.00 79.81 99 LEU A N 1
ATOM 713 C CA . LEU A 1 99 ? 1.172 -11.314 10.383 1.00 79.81 99 LEU A CA 1
ATOM 714 C C . LEU A 1 99 ? 1.761 -10.048 11.019 1.00 79.81 99 LEU A C 1
ATOM 716 O O . LEU A 1 99 ? 2.951 -9.773 10.873 1.00 79.81 99 LEU A O 1
ATOM 720 N N . PHE A 1 100 ? 0.915 -9.295 11.722 1.00 88.62 100 PHE A N 1
ATOM 721 C CA . PHE A 1 100 ? 1.256 -8.066 12.419 1.00 88.62 100 PHE A CA 1
ATOM 722 C C . PHE A 1 100 ? 0.741 -8.132 13.853 1.00 88.62 100 PHE A C 1
ATOM 724 O O . PHE A 1 100 ? -0.311 -8.716 14.121 1.00 88.62 100 PHE A O 1
ATOM 731 N N . ALA A 1 101 ? 1.460 -7.493 14.772 1.00 87.56 101 ALA A N 1
ATOM 732 C CA . ALA A 1 101 ? 1.003 -7.336 16.145 1.00 87.56 101 ALA A CA 1
ATOM 733 C C . ALA A 1 101 ? -0.354 -6.610 16.184 1.00 87.56 101 ALA A C 1
ATOM 735 O O . ALA A 1 101 ? -0.491 -5.515 15.636 1.00 87.56 101 ALA A O 1
ATOM 736 N N . ALA A 1 102 ? -1.337 -7.218 16.849 1.00 87.62 102 ALA A N 1
ATOM 737 C CA . ALA A 1 102 ? -2.666 -6.654 17.046 1.00 87.62 102 ALA A CA 1
ATOM 738 C C . ALA A 1 102 ? -2.721 -5.929 18.405 1.00 87.62 102 ALA A C 1
ATOM 740 O O . ALA A 1 102 ? -2.679 -6.591 19.444 1.00 87.62 102 ALA A O 1
ATOM 741 N N . PRO A 1 103 ? -2.789 -4.586 18.436 1.00 76.19 103 PRO A N 1
ATOM 742 C CA . PRO A 1 103 ? -2.780 -3.820 19.684 1.00 76.19 103 PRO A CA 1
ATOM 743 C C . PRO A 1 103 ? -4.088 -3.907 20.485 1.00 76.19 103 PRO A C 1
ATOM 745 O O . PRO A 1 103 ? -4.133 -3.441 21.619 1.00 76.19 103 PRO A O 1
ATOM 748 N N . GLY A 1 104 ? -5.173 -4.435 19.906 1.00 78.06 104 GLY A N 1
ATOM 749 C CA . GLY A 1 104 ? -6.501 -4.471 20.533 1.00 78.06 104 GLY A CA 1
ATOM 750 C C . GLY A 1 104 ? -7.231 -3.120 20.561 1.00 78.06 104 GLY A C 1
ATOM 751 O O . GLY A 1 104 ? -8.436 -3.088 20.798 1.00 78.06 104 GLY A O 1
ATOM 752 N N . VAL A 1 105 ? -6.536 -2.022 20.252 1.00 70.31 105 VAL A N 1
ATOM 753 C CA . VAL A 1 105 ? -7.070 -0.660 20.113 1.00 70.31 105 VAL A CA 1
ATOM 754 C C . VAL A 1 105 ? -6.486 0.033 18.884 1.00 70.31 105 VAL A C 1
ATOM 756 O O . VAL A 1 105 ? -5.369 -0.265 18.470 1.00 70.31 105 VAL A O 1
ATOM 759 N N . ASP A 1 106 ? -7.232 0.962 18.294 1.00 71.44 106 ASP A N 1
ATOM 760 C CA . ASP A 1 106 ? -6.722 1.779 17.192 1.00 71.44 106 ASP A CA 1
ATOM 761 C C . ASP A 1 106 ? -5.661 2.770 17.704 1.00 71.44 106 ASP A C 1
ATOM 763 O O . ASP A 1 106 ? -5.856 3.434 18.722 1.00 71.44 106 ASP A O 1
ATOM 767 N N . ARG A 1 107 ? -4.563 2.900 16.958 1.00 78.62 107 ARG A N 1
ATOM 768 C CA . ARG A 1 107 ? -3.473 3.860 17.165 1.00 78.62 107 ARG A CA 1
ATOM 769 C C . ARG A 1 107 ? -3.315 4.741 15.933 1.00 78.62 107 ARG A C 1
ATOM 771 O O . ARG A 1 107 ? -3.539 4.291 14.805 1.00 78.62 107 ARG A O 1
ATOM 778 N N . ILE A 1 108 ? -2.865 5.977 16.135 1.00 77.81 108 ILE A N 1
ATOM 779 C CA . ILE A 1 108 ? -2.578 6.939 15.063 1.00 77.81 108 ILE A CA 1
ATOM 780 C C . ILE A 1 108 ? -1.290 7.717 15.351 1.00 77.81 108 ILE A C 1
ATOM 782 O O . ILE A 1 108 ? -0.818 7.762 16.485 1.00 77.81 108 ILE A O 1
ATOM 786 N N . GLY A 1 109 ? -0.736 8.363 14.328 1.00 70.25 109 GLY A N 1
ATOM 787 C CA . GLY A 1 109 ? 0.406 9.265 14.485 1.00 70.25 109 GLY A CA 1
ATOM 788 C C . GLY A 1 109 ? 1.691 8.529 14.868 1.00 70.25 109 GLY A C 1
ATOM 789 O O . GLY A 1 109 ? 1.960 7.443 14.357 1.00 70.25 109 GLY A O 1
ATOM 790 N N . SER A 1 110 ? 2.497 9.123 15.751 1.00 76.50 110 SER A N 1
ATOM 791 C CA . SER A 1 110 ? 3.800 8.573 16.152 1.00 76.50 110 SER A CA 1
ATOM 792 C C . SER A 1 110 ? 3.692 7.204 16.824 1.00 76.50 110 SER A C 1
ATOM 794 O O . SER A 1 110 ? 4.488 6.325 16.517 1.00 76.50 110 SER A O 1
ATOM 796 N N . GLU A 1 111 ? 2.675 6.985 17.663 1.00 75.00 111 GLU A N 1
ATOM 797 C CA . GLU A 1 111 ? 2.459 5.693 18.330 1.00 75.00 111 GLU A CA 1
ATOM 798 C C . GLU A 1 111 ? 2.194 4.575 17.312 1.00 75.00 111 GLU A C 1
ATOM 800 O O . GLU A 1 111 ? 2.762 3.485 17.403 1.00 75.00 111 GLU A O 1
ATOM 805 N N . ALA A 1 112 ? 1.358 4.850 16.306 1.00 79.06 112 ALA A N 1
ATOM 806 C CA . ALA A 1 112 ? 1.138 3.910 15.214 1.00 79.06 112 ALA A CA 1
ATOM 807 C C . ALA A 1 112 ? 2.421 3.689 14.412 1.00 79.06 112 ALA A C 1
ATOM 809 O O . ALA A 1 112 ? 2.753 2.546 14.109 1.00 79.06 112 ALA A O 1
ATOM 810 N N . TRP A 1 113 ? 3.153 4.761 14.095 1.00 83.38 113 TRP A N 1
ATOM 811 C CA . TRP A 1 113 ? 4.399 4.674 13.339 1.00 83.38 113 TRP A CA 1
ATOM 812 C C . TRP A 1 113 ? 5.434 3.792 14.036 1.00 83.38 113 TRP A C 1
ATOM 814 O O . TRP A 1 113 ? 5.969 2.878 13.413 1.00 83.38 113 TRP A O 1
ATOM 824 N N . ASP A 1 114 ? 5.674 3.994 15.329 1.00 82.62 114 ASP A N 1
ATOM 825 C CA . ASP A 1 114 ? 6.638 3.193 16.083 1.00 82.62 114 ASP A CA 1
ATOM 826 C C . ASP A 1 114 ? 6.275 1.708 16.113 1.00 82.62 114 ASP A C 1
ATOM 828 O O . ASP A 1 114 ? 7.167 0.859 16.044 1.00 82.62 114 ASP A O 1
ATOM 832 N N . ALA A 1 115 ? 4.979 1.389 16.137 1.00 84.81 115 ALA A N 1
ATOM 833 C CA . ALA A 1 115 ? 4.494 0.016 16.105 1.00 84.81 115 ALA A CA 1
ATOM 834 C C . ALA A 1 115 ? 4.604 -0.649 14.721 1.00 84.81 115 ALA A C 1
ATOM 836 O O . ALA A 1 115 ? 4.747 -1.872 14.654 1.00 84.81 115 ALA A O 1
ATOM 837 N N . ILE A 1 116 ? 4.523 0.117 13.625 1.00 92.12 116 ILE A N 1
ATOM 838 C CA . ILE A 1 116 ? 4.431 -0.439 12.261 1.00 92.12 116 ILE A CA 1
ATOM 839 C C . ILE A 1 116 ? 5.671 -0.213 11.400 1.00 92.12 116 ILE A C 1
ATOM 841 O O . ILE A 1 116 ? 5.806 -0.875 10.372 1.00 92.12 116 ILE A O 1
ATOM 845 N N . LYS A 1 117 ? 6.593 0.675 11.791 1.00 83.19 117 LYS A N 1
ATOM 846 C CA . LYS A 1 117 ? 7.774 1.021 10.983 1.00 83.19 117 LYS A CA 1
ATOM 847 C C . LYS A 1 117 ? 8.613 -0.197 10.601 1.00 83.19 117 LYS A C 1
ATOM 849 O O . LYS A 1 117 ? 9.116 -0.242 9.490 1.00 83.19 117 LYS A O 1
ATOM 854 N N . GLY A 1 118 ? 8.683 -1.215 11.464 1.00 86.50 118 GLY A N 1
ATOM 855 C CA . GLY A 1 118 ? 9.376 -2.478 11.174 1.00 86.50 118 GLY A CA 1
ATOM 856 C C . GLY A 1 118 ? 8.621 -3.445 10.249 1.00 86.50 118 GLY A C 1
ATOM 857 O O . GLY A 1 118 ? 9.217 -4.402 9.766 1.00 86.50 118 GLY A O 1
ATOM 858 N N . TYR A 1 119 ? 7.322 -3.238 10.012 1.00 92.44 119 TYR A N 1
ATOM 859 C CA . TYR A 1 119 ? 6.563 -3.952 8.974 1.00 92.44 119 TYR A CA 1
ATOM 860 C C . TYR A 1 119 ? 6.585 -3.210 7.640 1.00 92.44 119 TYR A C 1
ATOM 862 O O . TYR A 1 119 ? 6.458 -3.835 6.591 1.00 92.44 119 TYR A O 1
ATOM 870 N N . PHE A 1 120 ? 6.684 -1.882 7.691 1.00 92.00 120 PHE A N 1
ATOM 871 C CA . PHE A 1 120 ? 6.764 -1.038 6.510 1.00 92.00 120 PHE A CA 1
ATOM 872 C C . PHE A 1 120 ? 8.163 -1.075 5.891 1.00 92.00 120 PHE A C 1
ATOM 874 O O . PHE A 1 120 ? 8.288 -1.351 4.700 1.00 92.00 120 PHE A O 1
ATOM 881 N N . ALA A 1 121 ? 9.201 -0.844 6.697 1.00 89.50 121 ALA A N 1
ATOM 882 C CA . ALA A 1 121 ? 10.585 -0.981 6.268 1.00 89.50 121 ALA A CA 1
ATOM 883 C C . ALA A 1 121 ? 10.893 -2.431 5.877 1.00 89.50 121 ALA A C 1
ATOM 885 O O . ALA A 1 121 ? 10.359 -3.377 6.459 1.00 89.50 121 ALA A O 1
ATOM 886 N N . ASP A 1 122 ? 11.760 -2.580 4.882 1.00 90.38 122 ASP A N 1
ATOM 887 C CA . ASP A 1 122 ? 12.205 -3.856 4.328 1.00 90.38 122 ASP A CA 1
ATOM 888 C C . ASP A 1 122 ? 11.049 -4.791 3.957 1.00 90.38 122 ASP A C 1
ATOM 890 O O . ASP A 1 122 ? 11.029 -5.979 4.297 1.00 90.38 122 ASP A O 1
ATOM 894 N N . SER A 1 123 ? 10.060 -4.246 3.249 1.00 94.19 123 SER A N 1
ATOM 895 C CA . SER A 1 123 ? 8.870 -4.982 2.829 1.00 94.19 123 SER A CA 1
ATOM 896 C C . SER A 1 123 ? 8.536 -4.795 1.357 1.00 94.19 123 SER A C 1
ATOM 898 O O . SER A 1 123 ? 9.003 -3.869 0.695 1.00 94.19 123 SER A O 1
ATOM 900 N N . THR A 1 124 ? 7.714 -5.703 0.836 1.00 95.81 124 THR A N 1
ATOM 901 C CA . THR A 1 124 ? 7.226 -5.662 -0.541 1.00 95.81 124 THR A CA 1
ATOM 902 C C . THR A 1 124 ? 5.712 -5.809 -0.572 1.00 95.81 124 THR A C 1
ATOM 904 O O . THR A 1 124 ? 5.150 -6.669 0.104 1.00 95.81 124 THR A O 1
ATOM 907 N N . LEU A 1 125 ? 5.048 -5.016 -1.409 1.00 96.31 125 LEU A N 1
ATOM 908 C CA . LEU A 1 125 ? 3.675 -5.251 -1.842 1.00 96.31 125 LEU A CA 1
ATOM 909 C C . LEU A 1 125 ? 3.666 -5.704 -3.297 1.00 96.31 125 LEU A C 1
ATOM 911 O O . LEU A 1 125 ? 4.126 -4.970 -4.163 1.00 96.31 125 LEU A O 1
ATOM 915 N N . THR A 1 126 ? 3.121 -6.886 -3.573 1.00 94.69 126 THR A N 1
ATOM 916 C CA . THR A 1 126 ? 3.076 -7.441 -4.935 1.00 94.69 126 THR A CA 1
ATOM 917 C C . THR A 1 126 ? 1.770 -8.171 -5.228 1.00 94.69 126 THR A C 1
ATOM 919 O O . THR A 1 126 ? 1.188 -8.782 -4.332 1.00 94.69 126 THR A O 1
ATOM 922 N N . ASP A 1 127 ? 1.291 -8.125 -6.467 1.00 85.00 127 ASP A N 1
ATOM 923 C CA . ASP A 1 127 ? 0.200 -8.986 -6.949 1.00 85.00 127 ASP A CA 1
ATOM 924 C C . ASP A 1 127 ? 0.687 -10.388 -7.377 1.00 85.00 127 ASP A C 1
ATOM 926 O O . ASP A 1 127 ? -0.127 -11.289 -7.589 1.00 85.00 127 ASP A O 1
ATOM 930 N N . CYS A 1 128 ? 2.006 -10.610 -7.414 1.00 86.06 128 CYS A N 1
ATOM 931 C CA . CYS A 1 128 ? 2.647 -11.870 -7.773 1.00 86.06 128 CYS A CA 1
ATOM 932 C C . CYS A 1 128 ? 3.396 -12.496 -6.584 1.00 86.06 128 CYS A C 1
ATOM 934 O O . CYS A 1 128 ? 4.616 -12.409 -6.458 1.00 86.06 128 CYS A O 1
ATOM 936 N N . VAL A 1 129 ? 2.673 -13.197 -5.704 1.00 80.56 129 VAL A N 1
ATOM 937 C CA . VAL A 1 129 ? 3.276 -13.854 -4.521 1.00 80.56 129 VAL A CA 1
ATOM 938 C C . VAL A 1 129 ? 4.285 -14.947 -4.897 1.00 80.56 129 VAL A C 1
ATOM 940 O O . VAL A 1 129 ? 5.253 -15.158 -4.173 1.00 80.56 129 VAL A O 1
ATOM 943 N N . ALA A 1 130 ? 4.090 -15.616 -6.037 1.00 79.56 130 ALA A N 1
ATOM 944 C CA . ALA A 1 130 ? 5.029 -16.614 -6.555 1.00 79.56 130 ALA A CA 1
ATOM 945 C C . ALA A 1 130 ? 6.361 -16.001 -7.040 1.00 79.56 130 ALA A C 1
ATOM 947 O O . ALA A 1 130 ? 7.302 -16.739 -7.321 1.00 79.56 130 ALA A O 1
ATOM 948 N N . GLY A 1 131 ? 6.437 -14.667 -7.128 1.00 76.94 131 GLY A N 1
ATOM 949 C CA . GLY A 1 131 ? 7.554 -13.925 -7.698 1.00 76.94 131 GLY A CA 1
ATOM 950 C C . GLY A 1 131 ? 7.576 -13.986 -9.223 1.00 76.94 131 GLY A C 1
ATOM 951 O O . GLY A 1 131 ? 7.328 -15.033 -9.823 1.00 76.94 131 GLY A O 1
ATOM 952 N N . TRP A 1 132 ? 7.880 -12.862 -9.866 1.00 75.25 132 TRP A N 1
ATOM 953 C CA . TRP A 1 132 ? 8.246 -12.839 -11.279 1.00 75.25 132 TRP A CA 1
ATOM 954 C C . TRP A 1 132 ? 9.393 -13.826 -11.584 1.00 75.25 132 TRP A C 1
ATOM 956 O O . TRP A 1 132 ? 10.264 -13.998 -10.732 1.00 75.25 132 TRP A O 1
ATOM 966 N N . PRO A 1 133 ? 9.409 -14.494 -12.758 1.00 83.38 133 PRO A N 1
ATOM 967 C CA . PRO A 1 133 ? 8.450 -14.446 -13.871 1.00 83.38 133 PRO A CA 1
ATOM 968 C C . PRO A 1 133 ? 7.284 -15.444 -13.772 1.00 83.38 133 PRO A C 1
ATOM 970 O O . PRO A 1 133 ? 6.646 -15.752 -14.776 1.00 83.38 133 PRO A O 1
ATOM 973 N N . ASN A 1 134 ? 6.953 -15.954 -12.582 1.00 81.88 134 ASN A N 1
ATOM 974 C CA . ASN A 1 134 ? 5.897 -16.965 -12.425 1.00 81.88 134 ASN A CA 1
ATOM 975 C C . ASN A 1 134 ? 4.464 -16.412 -12.591 1.00 81.88 134 ASN A C 1
ATOM 977 O O . ASN A 1 134 ? 3.497 -17.163 -12.462 1.00 81.88 134 ASN A O 1
ATOM 981 N N . CYS A 1 135 ? 4.310 -15.114 -12.872 1.00 81.06 135 CYS A N 1
ATOM 982 C CA . CYS A 1 135 ? 3.030 -14.459 -13.137 1.00 81.06 135 CYS A CA 1
ATOM 983 C C . CYS A 1 135 ? 3.040 -13.773 -14.510 1.00 81.06 135 CYS A C 1
ATOM 985 O O . CYS A 1 135 ? 4.104 -13.388 -14.980 1.00 81.06 135 CYS A O 1
ATOM 987 N N . PRO A 1 136 ? 1.874 -13.557 -15.152 1.00 80.88 136 PRO A N 1
ATOM 988 C CA . PRO A 1 136 ? 1.814 -12.902 -16.462 1.00 80.88 136 PRO A CA 1
ATOM 989 C C . PRO A 1 136 ? 2.308 -11.451 -16.462 1.00 80.88 136 PRO A C 1
ATOM 991 O O . PRO A 1 136 ? 2.858 -10.992 -17.454 1.00 80.88 136 PRO A O 1
ATOM 994 N N . VAL A 1 137 ? 2.071 -10.727 -15.371 1.00 84.31 137 VAL A N 1
ATOM 995 C CA . VAL A 1 137 ? 2.550 -9.370 -15.081 1.00 84.31 137 VAL A CA 1
ATOM 996 C C . VAL A 1 137 ? 2.755 -9.321 -13.571 1.00 84.31 137 VAL A C 1
ATOM 998 O O . VAL A 1 137 ? 2.014 -9.984 -12.843 1.00 84.31 137 VAL A O 1
ATOM 1001 N N . GLU A 1 138 ? 3.734 -8.553 -13.108 1.00 87.25 138 GLU A N 1
ATOM 1002 C CA . GLU A 1 138 ? 3.865 -8.230 -11.689 1.00 87.25 138 GLU A CA 1
ATOM 1003 C C . GLU A 1 138 ? 3.816 -6.719 -11.481 1.00 87.25 138 GLU A C 1
ATOM 1005 O O . GLU A 1 138 ? 4.640 -5.985 -12.027 1.00 87.25 138 GLU A O 1
ATOM 1010 N N . THR A 1 139 ? 2.896 -6.256 -10.642 1.00 91.12 139 THR A N 1
ATOM 1011 C CA . THR A 1 139 ? 2.983 -4.945 -10.007 1.00 91.12 139 THR A CA 1
ATOM 1012 C C . THR A 1 139 ? 3.587 -5.094 -8.618 1.00 91.12 139 THR A C 1
ATOM 1014 O O . THR A 1 139 ? 3.029 -5.775 -7.760 1.00 91.12 139 THR A O 1
ATOM 1017 N N . ARG A 1 140 ? 4.712 -4.413 -8.384 1.00 93.81 140 ARG A N 1
ATOM 1018 C CA . ARG A 1 140 ? 5.513 -4.506 -7.159 1.00 93.81 140 ARG A CA 1
ATOM 1019 C C . ARG A 1 140 ? 5.814 -3.120 -6.596 1.00 93.81 140 ARG A C 1
ATOM 1021 O O . ARG A 1 140 ? 6.209 -2.226 -7.339 1.00 93.81 140 ARG A O 1
ATOM 1028 N N . TYR A 1 141 ? 5.694 -2.974 -5.283 1.00 97.12 141 TYR A N 1
ATOM 1029 C CA . TYR A 1 141 ? 6.243 -1.860 -4.517 1.00 97.12 141 TYR A CA 1
ATOM 1030 C C . TYR A 1 141 ? 7.231 -2.408 -3.493 1.00 97.12 141 TYR A C 1
ATOM 1032 O O . TYR A 1 141 ? 6.835 -3.224 -2.663 1.00 97.12 141 TYR A O 1
ATOM 1040 N N . GLY A 1 142 ? 8.488 -1.982 -3.553 1.00 96.19 142 GLY A N 1
ATOM 1041 C CA . GLY A 1 142 ? 9.513 -2.322 -2.566 1.00 96.19 142 GLY A CA 1
ATOM 1042 C C . GLY A 1 142 ? 9.794 -1.138 -1.655 1.00 96.19 142 GLY A C 1
ATOM 1043 O O . GLY A 1 142 ? 9.997 -0.036 -2.158 1.00 96.19 142 GLY A O 1
ATOM 1044 N N . PHE A 1 143 ? 9.824 -1.366 -0.345 1.00 95.38 143 PHE A N 1
ATOM 1045 C CA . PHE A 1 143 ? 10.100 -0.362 0.682 1.00 95.38 143 PHE A CA 1
ATOM 1046 C C . PHE A 1 143 ? 11.364 -0.757 1.438 1.00 95.38 143 PHE A C 1
ATOM 1048 O O . PHE A 1 143 ? 11.344 -1.725 2.193 1.00 95.38 143 PHE A O 1
ATOM 1055 N N . PHE A 1 144 ? 12.456 -0.033 1.230 1.00 91.31 144 PHE A N 1
ATOM 1056 C CA . PHE A 1 144 ? 13.761 -0.329 1.818 1.00 91.31 144 PHE A CA 1
ATOM 1057 C C . PHE A 1 144 ? 13.962 0.452 3.121 1.00 91.31 144 PHE A C 1
ATOM 1059 O O . PHE A 1 144 ? 13.412 1.541 3.300 1.00 91.31 144 PHE A O 1
ATOM 1066 N N . GLY A 1 145 ? 14.737 -0.108 4.053 1.00 87.31 145 GLY A N 1
ATOM 1067 C CA . GLY A 1 145 ? 14.994 0.497 5.364 1.00 87.31 145 GLY A CA 1
ATOM 1068 C C . GLY A 1 145 ? 15.707 1.855 5.325 1.00 87.31 145 GLY A C 1
ATOM 1069 O O . GLY A 1 145 ? 15.609 2.617 6.283 1.00 87.31 145 GLY A O 1
ATOM 1070 N N . ASP A 1 146 ? 16.368 2.192 4.217 1.00 84.31 146 ASP A N 1
ATOM 1071 C CA . ASP A 1 146 ? 16.980 3.503 3.963 1.00 84.31 146 ASP A CA 1
ATOM 1072 C C . ASP A 1 146 ? 15.966 4.578 3.512 1.00 84.31 146 ASP A C 1
ATOM 1074 O O . ASP A 1 146 ? 16.329 5.741 3.344 1.00 84.31 146 ASP A O 1
ATOM 1078 N N . GLY A 1 147 ? 14.695 4.206 3.324 1.00 84.56 147 GLY A N 1
ATOM 1079 C CA . GLY A 1 147 ? 13.643 5.084 2.813 1.00 84.56 147 GLY A CA 1
ATOM 1080 C C . GLY A 1 147 ? 13.509 5.075 1.289 1.00 84.56 147 GLY A C 1
ATOM 1081 O O . GLY A 1 147 ? 12.683 5.818 0.754 1.00 84.56 147 GLY A O 1
ATOM 1082 N N . THR A 1 148 ? 14.264 4.241 0.573 1.00 91.38 148 THR A N 1
ATOM 1083 C CA . THR A 1 148 ? 14.096 4.056 -0.871 1.00 91.38 148 THR A CA 1
ATOM 1084 C C . THR A 1 148 ? 12.812 3.279 -1.156 1.00 91.38 148 THR A C 1
ATOM 1086 O O . THR A 1 148 ? 12.541 2.231 -0.565 1.00 91.38 148 THR A O 1
ATOM 1089 N N . GLN A 1 149 ? 12.019 3.772 -2.106 1.00 94.62 149 GLN A N 1
ATOM 1090 C CA . GLN A 1 149 ? 10.872 3.062 -2.653 1.00 94.62 149 GLN A CA 1
ATOM 1091 C C . GLN A 1 149 ? 11.101 2.739 -4.127 1.00 94.62 149 GLN A C 1
ATOM 1093 O O . GLN A 1 149 ? 11.395 3.627 -4.929 1.00 94.62 149 GLN A O 1
ATOM 1098 N N . TRP A 1 150 ? 10.835 1.489 -4.498 1.00 94.56 150 TRP A N 1
ATOM 1099 C CA . TRP A 1 150 ? 10.670 1.076 -5.889 1.00 94.56 150 TRP A CA 1
ATOM 1100 C C . TRP A 1 150 ? 9.201 0.841 -6.220 1.00 94.56 150 TRP A C 1
ATOM 1102 O O . TRP A 1 150 ? 8.466 0.264 -5.425 1.00 94.56 150 TRP A O 1
ATOM 1112 N N . TYR A 1 151 ? 8.783 1.255 -7.411 1.00 93.69 151 TYR A N 1
ATOM 1113 C CA . TYR A 1 151 ? 7.563 0.811 -8.074 1.00 93.69 151 TYR A CA 1
ATOM 1114 C C . TYR A 1 151 ? 7.938 0.143 -9.393 1.00 93.69 151 TYR A C 1
ATOM 1116 O O . TYR A 1 151 ? 8.655 0.724 -10.214 1.00 93.69 151 TYR A O 1
ATOM 1124 N N . CYS A 1 152 ? 7.429 -1.066 -9.594 1.00 91.50 152 CYS A N 1
ATOM 1125 C CA . CYS A 1 152 ? 7.688 -1.869 -10.773 1.00 91.50 152 CYS A CA 1
ATOM 1126 C C . CYS A 1 152 ? 6.374 -2.355 -11.375 1.00 91.50 152 CYS A C 1
ATOM 1128 O O . CYS A 1 152 ? 5.482 -2.815 -10.660 1.00 91.50 152 CYS A O 1
ATOM 1130 N N . ARG A 1 153 ? 6.293 -2.328 -12.702 1.00 90.38 153 ARG A N 1
ATOM 1131 C CA . ARG A 1 153 ? 5.357 -3.143 -13.474 1.00 90.38 153 ARG A CA 1
ATOM 1132 C C . ARG A 1 153 ? 6.182 -3.993 -14.427 1.00 90.38 153 ARG A C 1
ATOM 1134 O O . ARG A 1 153 ? 6.674 -3.461 -15.415 1.00 90.38 153 ARG A O 1
ATOM 1141 N N . LEU A 1 154 ? 6.369 -5.265 -14.098 1.00 85.94 154 LEU A N 1
ATOM 1142 C CA . LEU A 1 154 ? 7.195 -6.208 -14.849 1.00 85.94 154 LEU A CA 1
ATOM 1143 C C . LEU A 1 154 ? 6.324 -7.018 -15.804 1.00 85.94 154 LEU A C 1
ATOM 1145 O O . LEU A 1 154 ? 5.235 -7.465 -15.436 1.00 85.94 154 LEU A O 1
ATOM 1149 N N . THR A 1 155 ? 6.791 -7.184 -17.033 1.00 83.06 155 THR A N 1
ATOM 1150 C CA . THR A 1 155 ? 6.062 -7.835 -18.119 1.00 83.06 155 THR A CA 1
ATOM 1151 C C . THR A 1 155 ? 6.946 -8.852 -18.846 1.00 83.06 155 THR A C 1
ATOM 1153 O O . THR A 1 155 ? 8.171 -8.748 -18.803 1.00 83.06 155 THR A O 1
ATOM 1156 N N . PRO A 1 156 ? 6.362 -9.836 -19.560 1.00 71.69 156 PRO A N 1
ATOM 1157 C CA . PRO A 1 156 ? 7.142 -10.882 -20.226 1.00 71.69 156 PRO A CA 1
ATOM 1158 C C . PRO A 1 156 ? 7.942 -10.353 -21.422 1.00 71.69 156 PRO A C 1
ATOM 1160 O O . PRO A 1 156 ? 8.836 -11.028 -21.922 1.00 71.69 156 PRO A O 1
ATOM 1163 N N . VAL A 1 157 ? 7.590 -9.161 -21.911 1.00 68.88 157 VAL A N 1
ATOM 1164 C CA . VAL A 1 157 ? 8.193 -8.526 -23.080 1.00 68.88 157 VAL A CA 1
ATOM 1165 C C . VAL A 1 157 ? 9.169 -7.463 -22.591 1.00 68.88 157 VAL A C 1
ATOM 1167 O O . VAL A 1 157 ? 8.754 -6.404 -22.115 1.00 68.88 157 VAL A O 1
ATOM 1170 N N . SER A 1 158 ? 10.473 -7.728 -22.7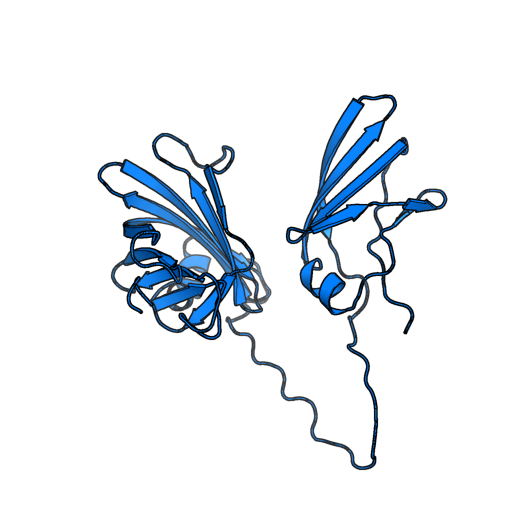25 1.00 55.22 158 SER A N 1
ATOM 1171 C CA . SER A 1 158 ? 11.499 -6.761 -22.326 1.00 55.22 158 SER A CA 1
ATOM 1172 C C . SER A 1 158 ? 11.274 -5.422 -23.042 1.00 55.22 158 SER A C 1
ATOM 1174 O O . SER A 1 158 ? 11.148 -5.395 -24.266 1.00 55.22 158 SER A O 1
ATOM 1176 N N . GLY A 1 159 ? 11.219 -4.322 -22.286 1.00 60.72 159 GLY A N 1
ATOM 1177 C CA . GLY A 1 159 ? 11.013 -2.962 -22.808 1.00 60.72 159 GLY A CA 1
ATOM 1178 C C . GLY A 1 159 ? 9.627 -2.358 -22.549 1.00 60.72 159 GLY A C 1
ATOM 1179 O O . GLY A 1 159 ? 9.457 -1.161 -22.750 1.00 60.72 159 GLY A O 1
ATOM 1180 N N . SER A 1 160 ? 8.657 -3.141 -22.059 1.00 72.25 160 SER A N 1
ATOM 1181 C CA . SER A 1 160 ? 7.358 -2.626 -21.571 1.00 72.25 160 SER A CA 1
ATOM 1182 C C . SER A 1 160 ? 7.306 -2.443 -20.049 1.00 72.25 160 SER A C 1
ATOM 1184 O O . SER A 1 160 ? 6.271 -2.051 -19.502 1.00 72.25 160 SER A O 1
ATOM 1186 N N . ASP A 1 161 ? 8.413 -2.733 -19.366 1.00 84.12 161 ASP A N 1
ATOM 1187 C CA . ASP A 1 161 ? 8.495 -2.621 -17.919 1.00 84.12 161 ASP A CA 1
ATOM 1188 C C . ASP A 1 161 ? 8.459 -1.160 -17.480 1.00 84.12 161 ASP A C 1
ATOM 1190 O O . ASP A 1 161 ? 9.143 -0.301 -18.038 1.00 84.12 161 ASP A O 1
ATOM 1194 N N . ILE A 1 162 ? 7.710 -0.890 -16.417 1.00 87.62 162 ILE A N 1
ATOM 1195 C CA . ILE A 1 162 ? 7.775 0.394 -15.722 1.00 87.62 162 ILE A CA 1
ATOM 1196 C C . ILE A 1 162 ? 8.668 0.196 -14.510 1.00 87.62 162 ILE A C 1
ATOM 1198 O O . ILE A 1 162 ? 8.417 -0.700 -13.706 1.00 87.62 162 ILE A O 1
ATOM 1202 N N . ARG A 1 163 ? 9.698 1.030 -14.377 1.00 89.81 163 ARG A N 1
ATOM 1203 C CA . ARG A 1 163 ? 10.598 1.049 -13.223 1.00 89.81 163 ARG A CA 1
ATOM 1204 C C . ARG A 1 163 ? 10.691 2.476 -12.720 1.00 89.81 163 ARG A C 1
ATOM 1206 O O . ARG A 1 163 ? 11.091 3.370 -13.459 1.00 89.81 163 ARG A O 1
ATOM 1213 N N . SER A 1 164 ? 10.290 2.688 -11.479 1.00 89.50 164 SER A N 1
ATOM 1214 C CA . SER A 1 164 ? 10.336 3.993 -10.837 1.00 89.50 164 SER A CA 1
ATOM 1215 C C . SER A 1 164 ? 10.955 3.854 -9.465 1.00 89.50 164 SER A C 1
ATOM 1217 O O . SER A 1 164 ? 10.556 2.984 -8.695 1.00 89.50 164 SER A O 1
ATOM 1219 N N . VAL A 1 165 ? 11.888 4.742 -9.155 1.00 90.94 165 VAL A N 1
ATOM 1220 C CA . VAL A 1 165 ? 12.525 4.829 -7.845 1.00 90.94 165 VAL A CA 1
ATOM 1221 C C . VAL A 1 165 ? 12.343 6.231 -7.283 1.00 90.94 165 VAL A C 1
ATOM 1223 O O . VAL A 1 165 ? 12.278 7.214 -8.025 1.00 90.94 165 VAL A O 1
ATOM 1226 N N . GLY A 1 166 ? 12.230 6.325 -5.968 1.00 87.25 166 GLY A N 1
ATOM 1227 C CA . GLY A 1 166 ? 12.245 7.591 -5.254 1.00 87.25 166 GLY A CA 1
ATOM 1228 C C . GLY A 1 166 ? 12.631 7.394 -3.798 1.00 87.25 166 GLY A C 1
ATOM 1229 O O . GLY A 1 166 ? 12.629 6.276 -3.286 1.00 87.25 166 GLY A O 1
ATOM 1230 N N . ALA A 1 167 ? 12.969 8.497 -3.138 1.00 87.62 167 ALA A N 1
ATOM 1231 C CA . ALA A 1 167 ? 13.315 8.507 -1.723 1.00 87.62 167 ALA A CA 1
ATOM 1232 C C . ALA A 1 167 ? 12.171 9.125 -0.919 1.00 87.62 167 ALA A C 1
ATOM 1234 O O . ALA A 1 167 ? 11.773 10.273 -1.170 1.00 87.62 167 ALA A O 1
ATOM 1235 N N . ILE A 1 168 ? 11.641 8.365 0.039 1.00 88.56 168 ILE A N 1
ATOM 1236 C CA . ILE A 1 168 ? 10.636 8.833 0.990 1.00 88.56 168 ILE A CA 1
ATOM 1237 C C . ILE A 1 168 ? 11.267 9.958 1.808 1.00 88.56 168 ILE A C 1
ATOM 1239 O O . ILE A 1 168 ? 12.214 9.743 2.557 1.00 88.56 168 ILE A O 1
ATOM 1243 N N . GLN A 1 169 ? 10.740 11.170 1.654 1.00 86.25 169 GLN A N 1
ATOM 1244 C CA . GLN A 1 169 ? 11.279 12.355 2.324 1.00 86.25 169 GLN A CA 1
ATOM 1245 C C . GLN A 1 169 ? 10.709 12.501 3.731 1.00 86.25 169 GLN A C 1
ATOM 1247 O O . GLN A 1 169 ? 11.393 12.938 4.651 1.00 86.25 169 GLN A O 1
ATOM 1252 N N . GLN A 1 170 ? 9.428 12.165 3.900 1.00 81.25 170 GLN A N 1
ATOM 1253 C CA . GLN A 1 170 ? 8.744 12.339 5.173 1.00 81.25 170 GLN A CA 1
ATOM 1254 C C . GLN A 1 170 ? 7.520 11.433 5.269 1.00 81.25 170 GLN A C 1
ATOM 1256 O O . GLN A 1 170 ? 6.676 11.410 4.369 1.00 81.25 170 GLN A O 1
ATOM 1261 N N . VAL A 1 171 ? 7.381 10.759 6.410 1.00 85.75 171 VAL A N 1
ATOM 1262 C CA . VAL A 1 171 ? 6.123 10.130 6.822 1.00 85.75 171 VAL A CA 1
ATOM 1263 C C . VAL A 1 171 ? 5.204 11.214 7.377 1.00 85.75 171 VAL A C 1
ATOM 1265 O O . VAL A 1 171 ? 5.539 11.910 8.332 1.00 85.75 171 VAL A O 1
ATOM 1268 N N . LEU A 1 172 ? 4.047 11.372 6.745 1.00 82.25 172 LEU A N 1
ATOM 1269 C CA . LEU A 1 172 ? 3.047 12.392 7.054 1.00 82.25 172 LEU A CA 1
ATOM 1270 C C . LEU A 1 172 ? 1.973 11.868 8.016 1.00 82.25 172 LEU A C 1
ATOM 1272 O O . LEU A 1 172 ? 1.342 12.647 8.725 1.00 82.25 172 LEU A O 1
ATOM 1276 N N . GLY A 1 173 ? 1.758 10.552 8.048 1.00 80.12 173 GLY A N 1
ATOM 1277 C CA . GLY A 1 173 ? 0.821 9.919 8.965 1.00 80.12 173 GLY A CA 1
ATOM 1278 C C . GLY A 1 173 ? 0.962 8.403 8.998 1.00 80.12 173 GLY A C 1
ATOM 1279 O O . GLY A 1 173 ? 1.393 7.777 8.032 1.00 80.12 173 GLY A O 1
ATOM 1280 N N . ALA A 1 174 ? 0.566 7.813 10.118 1.00 81.75 174 ALA A N 1
ATOM 1281 C CA . ALA A 1 174 ? 0.508 6.374 10.308 1.00 81.75 174 ALA A CA 1
ATOM 1282 C C . ALA A 1 174 ? -0.756 6.011 11.087 1.00 81.75 174 ALA A C 1
ATOM 1284 O O . ALA A 1 174 ? -1.206 6.766 11.954 1.00 81.75 174 ALA A O 1
ATOM 1285 N N . GLU A 1 175 ? -1.319 4.850 10.779 1.00 81.94 175 GLU A N 1
ATOM 1286 C CA . GLU A 1 175 ? -2.464 4.276 11.477 1.00 81.94 175 GLU A CA 1
ATOM 1287 C C . GLU A 1 175 ? -2.202 2.792 11.727 1.00 81.94 175 GLU A C 1
ATOM 1289 O O . GLU A 1 175 ? -1.708 2.089 10.845 1.00 81.94 175 GLU A O 1
ATOM 1294 N N . GLN A 1 176 ? -2.589 2.300 12.899 1.00 89.50 176 GLN A N 1
ATOM 1295 C CA . GLN A 1 176 ? -2.662 0.874 13.199 1.00 89.50 176 GLN A CA 1
ATOM 1296 C C . GLN A 1 176 ? -4.037 0.588 13.798 1.00 89.50 176 GLN A C 1
ATOM 1298 O O . GLN A 1 176 ? -4.475 1.260 14.724 1.00 89.50 176 GLN A O 1
ATOM 1303 N N . LYS A 1 177 ? -4.747 -0.391 13.256 1.00 84.31 177 LYS A N 1
ATOM 1304 C CA . LYS A 1 177 ? -6.049 -0.830 13.744 1.00 84.31 177 LYS A CA 1
ATOM 1305 C C . LYS A 1 177 ? -5.892 -1.846 14.861 1.00 84.31 177 LYS A C 1
ATOM 1307 O O . LYS A 1 177 ? -4.871 -2.526 14.957 1.00 84.31 177 LYS A O 1
ATOM 1312 N N . ALA A 1 178 ? -6.939 -1.985 15.668 1.00 79.69 178 ALA A N 1
ATOM 1313 C CA . ALA A 1 178 ? -7.001 -2.954 16.761 1.00 79.69 178 ALA A CA 1
ATOM 1314 C C . ALA A 1 178 ? -6.643 -4.395 16.340 1.00 79.69 178 ALA A C 1
ATOM 1316 O O . ALA A 1 178 ? -6.068 -5.139 17.132 1.00 79.69 178 ALA A O 1
ATOM 1317 N N . ASP A 1 179 ? -6.953 -4.775 15.097 1.00 77.81 179 ASP A N 1
ATOM 1318 C CA . ASP A 1 179 ? -6.689 -6.096 14.515 1.00 77.81 179 ASP A CA 1
ATOM 1319 C C . ASP A 1 179 ? -5.272 -6.259 13.930 1.00 77.81 179 ASP A C 1
ATOM 1321 O O . ASP A 1 179 ? -4.937 -7.327 13.422 1.00 77.81 179 ASP A O 1
ATOM 1325 N N . GLY A 1 180 ? -4.438 -5.218 13.996 1.00 82.75 180 GLY A N 1
ATOM 1326 C CA . GLY A 1 180 ? -3.086 -5.200 13.441 1.00 82.75 180 GLY A CA 1
ATOM 1327 C C . GLY A 1 180 ? -3.008 -4.766 11.975 1.00 82.75 180 GLY A C 1
ATOM 1328 O O . GLY A 1 180 ? -1.902 -4.679 11.444 1.00 82.75 180 GLY A O 1
ATOM 1329 N N . ALA A 1 181 ? -4.130 -4.453 11.311 1.00 87.38 181 ALA A N 1
ATOM 1330 C CA . ALA A 1 181 ? -4.080 -3.760 10.024 1.00 87.38 181 ALA A CA 1
ATOM 1331 C C . ALA A 1 181 ? -3.411 -2.391 10.189 1.00 87.38 181 ALA A C 1
ATOM 1333 O O . ALA A 1 181 ? -3.515 -1.764 11.240 1.00 87.38 181 ALA A O 1
ATOM 1334 N N . TRP A 1 182 ? -2.739 -1.899 9.159 1.00 92.44 182 TRP A N 1
ATOM 1335 C CA . TRP A 1 182 ? -1.992 -0.653 9.256 1.00 92.44 182 TRP A CA 1
ATOM 1336 C C . TRP A 1 182 ? -2.003 0.142 7.958 1.00 92.44 182 TRP A C 1
ATOM 1338 O O . TRP A 1 182 ? -2.301 -0.373 6.877 1.00 92.44 182 TRP A O 1
ATOM 1348 N N . ALA A 1 183 ? -1.701 1.429 8.073 1.00 89.75 183 ALA A N 1
ATOM 1349 C CA . ALA A 1 183 ? -1.517 2.314 6.941 1.00 89.75 183 ALA A CA 1
ATOM 1350 C C . ALA A 1 183 ? -0.370 3.290 7.195 1.00 89.75 183 ALA A C 1
ATOM 1352 O O . ALA A 1 183 ? -0.182 3.756 8.318 1.00 89.75 183 ALA A O 1
ATOM 1353 N N . VAL A 1 184 ? 0.362 3.623 6.135 1.00 89.62 184 VAL A N 1
ATOM 1354 C CA . VAL A 1 184 ? 1.410 4.647 6.146 1.00 89.62 184 VAL A CA 1
ATOM 1355 C C . VAL A 1 184 ? 1.107 5.637 5.040 1.00 89.62 184 VAL A C 1
ATOM 1357 O O . VAL A 1 184 ? 0.829 5.258 3.903 1.00 89.62 184 VAL A O 1
ATOM 1360 N N . TYR A 1 185 ? 1.148 6.910 5.392 1.00 87.44 185 TYR A N 1
ATOM 1361 C CA . TYR A 1 185 ? 0.959 8.029 4.496 1.00 87.44 185 TYR A CA 1
ATOM 1362 C C . TYR A 1 185 ? 2.245 8.856 4.468 1.00 87.44 185 TYR A C 1
ATOM 1364 O O . TYR A 1 185 ? 2.755 9.242 5.520 1.00 87.44 185 TYR A O 1
ATOM 1372 N N . TYR A 1 186 ? 2.802 9.099 3.286 1.00 85.50 186 TYR A N 1
ATOM 1373 C CA . TYR A 1 186 ? 4.109 9.742 3.147 1.00 85.50 186 TYR A CA 1
ATOM 1374 C C . TYR A 1 186 ? 4.223 10.545 1.855 1.00 85.50 186 TYR A C 1
ATOM 1376 O O . TYR A 1 186 ? 3.457 10.369 0.905 1.00 85.50 186 TYR A O 1
ATOM 1384 N N . GLN A 1 187 ? 5.206 11.439 1.842 1.00 86.12 187 GLN A N 1
ATOM 1385 C CA . GLN A 1 187 ? 5.648 12.147 0.649 1.00 86.12 187 GLN A CA 1
ATOM 1386 C C . GLN A 1 187 ? 7.004 11.633 0.181 1.00 86.12 187 GLN A C 1
ATOM 1388 O O . GLN A 1 187 ? 7.866 11.249 0.978 1.00 86.12 187 GLN A O 1
ATOM 1393 N N . MET A 1 188 ? 7.190 11.657 -1.128 1.00 86.62 188 MET A N 1
ATOM 1394 C CA . MET A 1 188 ? 8.392 11.208 -1.812 1.00 86.62 188 MET A CA 1
ATOM 1395 C C . MET A 1 188 ? 8.778 12.251 -2.856 1.00 86.62 188 MET A C 1
ATOM 1397 O O . MET A 1 188 ? 7.906 12.849 -3.486 1.00 86.62 188 MET A O 1
ATOM 1401 N N . ASN A 1 189 ? 10.082 12.448 -3.049 1.00 79.31 189 ASN A N 1
ATOM 1402 C CA . ASN A 1 189 ? 10.578 13.138 -4.234 1.00 79.31 189 ASN A CA 1
ATOM 1403 C C . ASN A 1 189 ? 10.808 12.092 -5.329 1.00 79.31 189 ASN A C 1
ATOM 1405 O O . ASN A 1 189 ? 11.526 11.110 -5.113 1.00 79.31 189 ASN A O 1
ATOM 1409 N N . SER A 1 190 ? 10.170 12.282 -6.480 1.00 76.00 190 SER A N 1
ATOM 1410 C CA . SER A 1 190 ? 10.336 11.430 -7.652 1.00 76.00 190 SER A CA 1
ATOM 1411 C C . SER A 1 190 ? 10.564 12.314 -8.869 1.00 76.00 190 SER A C 1
ATOM 1413 O O . SER A 1 190 ? 9.706 13.114 -9.222 1.00 76.00 190 SER A O 1
ATOM 1415 N N . TYR A 1 191 ? 11.741 12.184 -9.486 1.00 77.81 191 TYR A N 1
ATOM 1416 C CA . TYR A 1 191 ? 12.135 12.928 -10.690 1.00 77.81 191 TYR A CA 1
ATOM 1417 C C . TYR A 1 191 ? 12.019 14.463 -10.582 1.00 77.81 191 TYR A C 1
ATOM 1419 O O . TYR A 1 191 ? 11.789 15.135 -11.582 1.00 77.81 191 TYR A O 1
ATOM 1427 N N . GLY A 1 192 ? 12.220 15.028 -9.385 1.00 78.69 192 GLY A N 1
ATOM 1428 C CA . GLY A 1 192 ? 12.155 16.475 -9.145 1.00 78.69 192 GLY A CA 1
ATOM 1429 C C . GLY A 1 192 ? 10.788 16.972 -8.675 1.00 78.69 192 GLY A C 1
ATOM 1430 O O . GLY A 1 192 ? 10.683 18.122 -8.252 1.00 78.69 192 GLY A O 1
ATOM 1431 N N . ASP A 1 193 ? 9.775 16.106 -8.663 1.00 82.56 193 ASP A N 1
ATOM 1432 C CA . ASP A 1 193 ? 8.435 16.429 -8.191 1.00 82.56 193 ASP A CA 1
ATOM 1433 C C . ASP A 1 193 ? 8.159 15.867 -6.793 1.00 82.56 193 ASP A C 1
ATOM 1435 O O . ASP A 1 193 ? 8.599 14.773 -6.426 1.00 82.56 193 ASP A O 1
ATOM 1439 N N . THR A 1 194 ? 7.356 16.601 -6.018 1.00 84.25 194 THR A N 1
ATOM 1440 C CA . THR A 1 194 ? 6.765 16.076 -4.781 1.00 84.25 194 THR A CA 1
ATOM 1441 C C . THR A 1 194 ? 5.506 15.293 -5.116 1.00 84.25 194 THR A C 1
ATOM 1443 O O . THR A 1 194 ? 4.575 15.818 -5.728 1.00 84.25 194 THR A O 1
ATOM 1446 N N . VAL A 1 195 ? 5.478 14.039 -4.681 1.00 87.62 195 VAL A N 1
ATOM 1447 C CA . VAL A 1 195 ? 4.343 13.131 -4.836 1.00 87.62 195 VAL A CA 1
ATOM 1448 C C . VAL A 1 195 ? 3.970 12.523 -3.493 1.00 87.62 195 VAL A C 1
ATOM 1450 O O . VAL A 1 195 ? 4.792 12.455 -2.573 1.00 87.62 195 VAL A O 1
ATOM 1453 N N . HIS A 1 196 ? 2.735 12.044 -3.381 1.00 85.50 196 HIS A N 1
ATOM 1454 C CA . HIS A 1 196 ? 2.237 11.443 -2.150 1.00 85.50 196 HIS A CA 1
ATOM 1455 C C . HIS A 1 196 ? 1.756 10.019 -2.369 1.00 85.50 196 HIS A C 1
ATOM 1457 O O . HIS A 1 196 ? 1.248 9.668 -3.437 1.00 85.50 196 HIS A O 1
ATOM 1463 N N . TYR A 1 197 ? 1.881 9.216 -1.321 1.00 91.38 197 TYR A N 1
ATOM 1464 C CA . TYR A 1 197 ? 1.449 7.830 -1.318 1.00 91.38 197 TYR A CA 1
ATOM 1465 C C . TYR A 1 197 ? 0.733 7.484 -0.027 1.00 91.38 197 TYR A C 1
ATOM 1467 O O . TYR A 1 197 ? 1.098 7.950 1.055 1.00 91.38 197 TYR A O 1
ATOM 1475 N N . GLN A 1 198 ? -0.248 6.594 -0.144 1.00 90.81 198 GLN A N 1
ATOM 1476 C CA . GLN A 1 198 ? -0.847 5.922 0.993 1.00 90.81 198 GLN A CA 1
ATOM 1477 C C . GLN A 1 198 ? -0.802 4.419 0.786 1.00 90.81 198 GLN A C 1
ATOM 1479 O O . GLN A 1 198 ? -1.446 3.870 -0.106 1.00 90.81 198 GLN A O 1
ATOM 1484 N N . VAL A 1 199 ? -0.072 3.750 1.665 1.00 95.31 199 VAL A N 1
ATOM 1485 C CA . VAL A 1 199 ? -0.019 2.297 1.743 1.00 95.31 199 VAL A CA 1
ATOM 1486 C C . VAL A 1 199 ? -1.008 1.848 2.802 1.00 95.31 199 VAL A C 1
ATOM 1488 O O . VAL A 1 199 ? -1.042 2.405 3.897 1.00 95.31 199 VAL A O 1
ATOM 1491 N N . ARG A 1 200 ? -1.823 0.844 2.486 1.00 92.94 200 ARG A N 1
ATOM 1492 C CA . ARG A 1 200 ? -2.741 0.209 3.438 1.00 92.94 200 ARG A CA 1
ATOM 1493 C C . ARG A 1 200 ? -2.543 -1.290 3.374 1.00 92.94 200 ARG A C 1
ATOM 1495 O O . ARG A 1 200 ? -2.572 -1.849 2.280 1.00 92.94 200 ARG A O 1
ATOM 1502 N N . VAL A 1 201 ? -2.391 -1.933 4.524 1.00 92.81 201 VAL A N 1
ATOM 1503 C CA . VAL A 1 201 ? -2.228 -3.381 4.641 1.00 92.81 201 VAL A CA 1
ATOM 1504 C C . VAL A 1 201 ? -3.187 -3.908 5.701 1.00 92.81 201 VAL A C 1
ATOM 1506 O O . VAL A 1 201 ? -3.154 -3.508 6.860 1.00 92.81 201 VAL A O 1
ATOM 1509 N N . ALA A 1 202 ? -4.082 -4.802 5.296 1.00 89.44 202 ALA A N 1
ATOM 1510 C CA . ALA A 1 202 ? -4.987 -5.502 6.198 1.00 89.44 202 ALA A CA 1
ATOM 1511 C C . ALA A 1 202 ? -4.223 -6.522 7.055 1.00 89.44 202 ALA A C 1
ATOM 1513 O O . ALA A 1 202 ? -3.187 -7.025 6.632 1.00 89.44 202 ALA A O 1
ATOM 1514 N N . ALA A 1 203 ? -4.783 -6.928 8.199 1.00 83.69 203 ALA A N 1
ATOM 1515 C CA . ALA A 1 203 ? -4.163 -7.891 9.120 1.00 83.69 203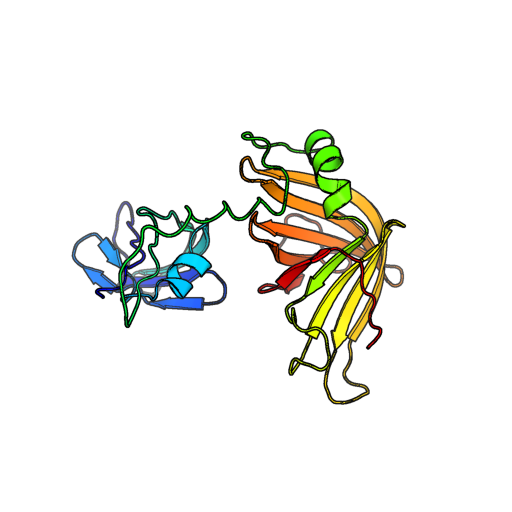 ALA A CA 1
ATOM 1516 C C . ALA A 1 203 ? -3.755 -9.234 8.468 1.00 83.69 203 ALA A C 1
ATOM 1518 O O . ALA A 1 203 ? -2.846 -9.917 8.928 1.00 83.69 203 ALA A O 1
ATOM 1519 N N . ASN A 1 204 ? -4.407 -9.603 7.359 1.00 81.25 204 ASN A N 1
ATOM 1520 C CA . ASN A 1 204 ? -4.114 -10.804 6.571 1.00 81.25 204 ASN A CA 1
ATOM 1521 C C . ASN A 1 204 ? -3.065 -10.596 5.455 1.00 81.25 204 ASN A C 1
ATOM 1523 O O . ASN A 1 204 ? -2.951 -11.438 4.556 1.00 81.25 204 ASN A O 1
ATOM 1527 N N . GLY A 1 205 ? -2.376 -9.454 5.450 1.00 83.25 205 GLY A N 1
ATOM 1528 C CA . GLY A 1 205 ? -1.353 -9.090 4.474 1.00 83.25 205 GLY A CA 1
ATOM 1529 C C . GLY A 1 205 ? -1.891 -8.611 3.125 1.00 83.25 205 GLY A C 1
ATOM 1530 O O . GLY A 1 205 ? -1.109 -8.416 2.207 1.00 83.25 205 GLY A O 1
ATOM 1531 N N . THR A 1 206 ? -3.202 -8.431 2.938 1.00 90.19 206 THR A N 1
ATOM 1532 C CA . THR A 1 206 ? -3.723 -7.831 1.693 1.00 90.19 206 THR A CA 1
ATOM 1533 C C . THR A 1 206 ? -3.424 -6.341 1.675 1.00 90.19 206 THR A C 1
ATOM 1535 O O . THR A 1 206 ? -3.747 -5.652 2.639 1.00 90.19 206 THR A O 1
ATOM 1538 N N . GLY A 1 207 ? -2.846 -5.847 0.586 1.00 87.56 207 GLY A N 1
ATOM 1539 C CA . GLY A 1 207 ? -2.397 -4.472 0.453 1.00 87.56 207 GLY A CA 1
ATOM 1540 C C . GLY A 1 207 ? -3.058 -3.691 -0.681 1.00 87.56 207 GLY A C 1
ATOM 1541 O O . GLY A 1 207 ? -3.561 -4.247 -1.663 1.00 87.56 207 GLY A O 1
ATOM 1542 N N . SER A 1 208 ? -3.001 -2.373 -0.548 1.00 90.44 208 SER A N 1
ATOM 1543 C CA . SER A 1 208 ? -3.258 -1.411 -1.617 1.00 90.44 208 SER A CA 1
ATOM 1544 C C . SER A 1 208 ? -2.315 -0.222 -1.496 1.00 90.44 208 SER A C 1
ATOM 1546 O O . SER A 1 208 ? -1.927 0.147 -0.384 1.00 90.44 208 SER A O 1
ATOM 1548 N N . VAL A 1 209 ? -2.008 0.400 -2.631 1.00 93.19 209 VAL A N 1
ATOM 1549 C CA . VAL A 1 209 ? -1.221 1.632 -2.703 1.00 93.19 209 VAL A CA 1
ATOM 1550 C C . VAL A 1 209 ? -2.021 2.675 -3.465 1.00 93.19 209 VAL A C 1
ATOM 1552 O O . VAL A 1 209 ? -2.460 2.440 -4.587 1.00 93.19 209 VAL A O 1
ATOM 1555 N N . GLU A 1 210 ? -2.231 3.820 -2.838 1.00 89.12 210 GLU A N 1
ATOM 1556 C CA . GLU A 1 210 ? -2.818 5.007 -3.448 1.00 89.12 210 GLU A CA 1
ATOM 1557 C C . GLU A 1 210 ? -1.697 5.991 -3.785 1.00 89.12 210 GLU A C 1
ATOM 1559 O O . GLU A 1 210 ? -0.775 6.164 -2.986 1.00 89.12 210 GLU A O 1
ATOM 1564 N N . TYR A 1 211 ? -1.779 6.624 -4.953 1.00 86.19 211 TYR A N 1
ATOM 1565 C CA . TYR A 1 211 ? -0.792 7.579 -5.454 1.00 86.19 211 TYR A CA 1
ATOM 1566 C C . TYR A 1 211 ? -1.456 8.908 -5.812 1.00 86.19 211 TYR A C 1
ATOM 1568 O O . TYR A 1 211 ? -2.499 8.936 -6.474 1.00 86.19 211 TYR A O 1
ATOM 1576 N N . TRP A 1 212 ? -0.820 10.008 -5.417 1.00 85.31 212 TRP A N 1
ATOM 1577 C CA . TRP A 1 212 ? -1.137 11.363 -5.858 1.00 85.31 212 TRP A CA 1
ATOM 1578 C C . TRP A 1 212 ? 0.087 11.942 -6.561 1.00 85.31 212 TRP A C 1
ATOM 1580 O O . TRP A 1 212 ? 1.159 12.074 -5.964 1.00 85.31 212 TRP A O 1
ATOM 1590 N N . GLY A 1 213 ? -0.091 12.254 -7.842 1.00 82.06 213 GLY A N 1
ATOM 1591 C CA . GLY A 1 213 ? 0.950 12.818 -8.687 1.00 82.06 213 GLY A CA 1
ATOM 1592 C C . GLY A 1 213 ? 1.266 14.285 -8.390 1.00 82.06 213 GLY A C 1
ATOM 1593 O O . GLY A 1 213 ? 0.655 14.893 -7.505 1.00 82.06 213 GLY A O 1
ATOM 1594 N N . PRO A 1 214 ? 2.219 14.861 -9.141 1.00 79.50 214 PRO A N 1
ATOM 1595 C CA . PRO A 1 214 ? 2.704 16.217 -8.917 1.00 79.50 214 PRO A CA 1
ATOM 1596 C C . PRO A 1 214 ? 1.566 17.244 -8.900 1.00 79.50 214 PRO A C 1
ATOM 1598 O O . PRO A 1 214 ? 0.656 17.204 -9.729 1.00 79.50 214 PRO A O 1
ATOM 1601 N N . GLY A 1 215 ? 1.605 18.162 -7.933 1.00 70.12 215 GLY A N 1
ATOM 1602 C CA . GLY A 1 215 ? 0.608 19.229 -7.786 1.00 70.12 215 GLY A CA 1
ATOM 1603 C C . GLY A 1 215 ? -0.754 18.785 -7.236 1.00 70.12 215 GLY A C 1
ATOM 1604 O O . GLY A 1 215 ? -1.638 19.626 -7.065 1.00 70.12 215 GLY A O 1
ATOM 1605 N N . VAL A 1 216 ? -0.945 17.498 -6.921 1.00 65.94 216 VAL A N 1
ATOM 1606 C CA . VAL A 1 216 ? -2.179 16.994 -6.307 1.00 65.94 216 VAL A CA 1
ATOM 1607 C C . VAL A 1 216 ? -1.996 16.891 -4.798 1.00 65.94 216 VAL A C 1
ATOM 1609 O O . VAL A 1 216 ? -1.177 16.120 -4.303 1.00 65.94 216 VAL A O 1
ATOM 1612 N N . THR A 1 217 ? -2.784 17.665 -4.051 1.00 55.94 217 THR A N 1
ATOM 1613 C CA . THR A 1 217 ? -2.731 17.646 -2.588 1.00 55.94 217 THR A CA 1
ATOM 1614 C C . THR A 1 217 ? -3.503 16.458 -1.998 1.00 55.94 217 THR A C 1
ATOM 1616 O O . THR A 1 217 ? -4.537 16.036 -2.535 1.00 55.94 217 THR A O 1
ATOM 1619 N N . PRO A 1 218 ? -3.060 15.945 -0.843 1.00 51.75 218 PRO A N 1
ATOM 1620 C CA . PRO A 1 218 ? -3.730 14.860 -0.134 1.00 51.75 218 PRO A CA 1
ATOM 1621 C C . PRO A 1 218 ? -5.079 15.347 0.406 1.00 51.75 218 PRO A C 1
ATOM 1623 O O . PRO A 1 218 ? -5.155 16.398 1.039 1.00 51.75 218 PRO A O 1
ATOM 1626 N N . GLY A 1 219 ? -6.152 14.602 0.134 1.00 49.56 219 GLY A N 1
ATOM 1627 C CA . GLY A 1 219 ? -7.540 15.009 0.414 1.00 49.56 219 GLY A CA 1
ATOM 1628 C C . GLY A 1 219 ? -8.393 15.206 -0.846 1.00 49.56 219 GLY A C 1
ATOM 1629 O O . GLY A 1 219 ? -9.623 15.188 -0.763 1.00 49.56 219 GLY A O 1
ATOM 1630 N N . GLY A 1 220 ? -7.755 15.314 -2.018 1.00 54.94 220 GLY A N 1
ATOM 1631 C CA . GLY A 1 220 ? -8.386 15.176 -3.334 1.00 54.94 220 GLY A CA 1
ATOM 1632 C C . GLY A 1 220 ? -8.449 13.718 -3.825 1.00 54.94 220 GLY A C 1
ATOM 1633 O O . GLY A 1 220 ? -7.927 12.813 -3.167 1.00 54.94 220 GLY A O 1
ATOM 1634 N N . PRO A 1 221 ? -9.092 13.454 -4.981 1.00 66.94 221 PRO A N 1
ATOM 1635 C CA . PRO A 1 221 ? -9.062 12.129 -5.595 1.00 66.94 221 PRO A CA 1
ATOM 1636 C C . PRO A 1 221 ? -7.620 11.710 -5.902 1.00 66.94 221 PRO A C 1
ATOM 1638 O O . PRO A 1 221 ? -6.810 12.523 -6.339 1.00 66.94 221 PRO A O 1
ATOM 1641 N N . THR A 1 222 ? -7.320 10.434 -5.682 1.00 74.88 222 THR A N 1
ATOM 1642 C CA . THR A 1 222 ? -6.039 9.831 -6.054 1.00 74.88 222 THR A CA 1
ATOM 1643 C C . THR A 1 222 ? -5.837 9.871 -7.565 1.00 74.88 222 THR A C 1
ATOM 1645 O O . THR A 1 222 ? -6.793 9.755 -8.337 1.00 74.88 222 THR A O 1
ATOM 1648 N N . THR A 1 223 ? -4.583 10.016 -7.986 1.00 81.62 223 THR A N 1
ATOM 1649 C CA . THR A 1 223 ? -4.175 9.860 -9.387 1.00 81.62 223 THR A CA 1
ATOM 1650 C C . THR A 1 223 ? -4.281 8.403 -9.808 1.00 81.62 223 THR A C 1
ATOM 1652 O O . THR A 1 223 ? -4.794 8.118 -10.887 1.00 81.62 223 THR A O 1
ATOM 1655 N N . ASP A 1 224 ? -3.851 7.488 -8.938 1.00 80.25 224 ASP A N 1
ATOM 1656 C CA . ASP A 1 224 ? -3.956 6.055 -9.177 1.00 80.25 224 ASP A CA 1
ATOM 1657 C C . ASP A 1 224 ? -4.191 5.269 -7.882 1.00 80.25 224 ASP A C 1
ATOM 1659 O O . ASP A 1 224 ? -3.899 5.745 -6.779 1.00 80.25 224 ASP A O 1
ATOM 1663 N N . VAL A 1 225 ? -4.770 4.073 -8.014 1.00 84.75 225 VAL A N 1
ATOM 1664 C CA . VAL A 1 225 ? -4.984 3.146 -6.896 1.00 84.75 225 VAL A CA 1
ATOM 1665 C C . VAL A 1 225 ? -4.697 1.719 -7.338 1.00 84.75 225 VAL A C 1
ATOM 1667 O O . VAL A 1 225 ? -5.488 1.108 -8.062 1.00 84.75 225 VAL A O 1
ATOM 1670 N N . THR A 1 226 ? -3.630 1.149 -6.793 1.00 83.50 226 THR A N 1
ATOM 1671 C CA . THR A 1 226 ? -3.267 -0.253 -6.986 1.00 83.50 226 THR A CA 1
ATOM 1672 C C . THR A 1 226 ? -3.874 -1.104 -5.877 1.00 83.50 226 THR A C 1
ATOM 1674 O O . THR A 1 226 ? -3.712 -0.827 -4.688 1.00 83.50 226 THR A O 1
ATOM 1677 N N . THR A 1 227 ? -4.577 -2.172 -6.252 1.00 86.62 227 THR A N 1
ATOM 1678 C CA . THR A 1 227 ? -5.230 -3.109 -5.320 1.00 86.62 227 THR A CA 1
ATOM 1679 C C . THR A 1 227 ? -4.889 -4.549 -5.680 1.00 86.62 227 THR A C 1
ATOM 1681 O O . THR A 1 227 ? -4.360 -4.803 -6.755 1.00 86.62 227 THR A O 1
ATOM 1684 N N . GLY A 1 228 ? -5.216 -5.497 -4.797 1.00 80.31 228 GLY A N 1
ATOM 1685 C CA . GLY A 1 228 ? -4.910 -6.915 -5.020 1.00 80.31 228 GLY A CA 1
ATOM 1686 C C . GLY A 1 228 ? -3.466 -7.288 -4.684 1.00 80.31 228 GLY A C 1
ATOM 1687 O O . GLY A 1 228 ? -3.038 -8.393 -4.996 1.00 80.31 228 GLY A O 1
ATOM 1688 N N . LEU A 1 229 ? -2.739 -6.390 -4.016 1.00 90.31 229 LEU A N 1
ATOM 1689 C CA . LEU A 1 229 ? -1.371 -6.623 -3.584 1.00 90.31 229 LEU A CA 1
ATOM 1690 C C . LEU A 1 229 ? -1.348 -7.489 -2.322 1.00 90.31 229 LEU A C 1
ATOM 1692 O O . LEU A 1 229 ? -2.313 -7.556 -1.552 1.00 90.31 229 LEU A O 1
ATOM 1696 N N . ARG A 1 230 ? -0.213 -8.129 -2.081 1.00 92.31 230 ARG A N 1
ATOM 1697 C CA . ARG A 1 230 ? 0.080 -8.925 -0.896 1.00 92.31 230 ARG A CA 1
ATOM 1698 C C . ARG A 1 230 ? 1.392 -8.449 -0.298 1.00 92.31 230 ARG A C 1
ATOM 1700 O O . ARG A 1 230 ? 2.369 -8.254 -1.015 1.00 92.31 230 ARG A O 1
ATOM 1707 N N . TRP A 1 231 ? 1.375 -8.249 1.011 1.00 94.88 231 TRP A N 1
ATOM 1708 C CA . TRP A 1 231 ? 2.530 -7.896 1.813 1.00 94.88 231 TRP A CA 1
ATOM 1709 C C . TRP A 1 231 ? 3.408 -9.112 2.028 1.00 94.88 231 TRP A C 1
ATOM 1711 O O . TRP A 1 231 ? 2.932 -10.178 2.423 1.00 94.88 231 TRP A O 1
ATOM 1721 N N . LEU A 1 232 ? 4.692 -8.918 1.771 1.00 92.38 232 LEU A N 1
ATOM 1722 C CA . LEU A 1 232 ? 5.755 -9.877 1.972 1.00 92.38 232 LEU A CA 1
ATOM 1723 C C . LEU A 1 232 ? 6.878 -9.183 2.736 1.00 92.38 232 LEU A C 1
ATOM 1725 O O . LEU A 1 232 ? 7.174 -8.008 2.508 1.00 92.38 232 LEU A O 1
ATOM 1729 N N . ARG A 1 233 ? 7.527 -9.933 3.622 1.00 92.19 233 ARG A N 1
ATOM 1730 C CA . ARG A 1 233 ? 8.768 -9.488 4.251 1.00 92.19 233 ARG A CA 1
ATOM 1731 C C . ARG A 1 233 ? 9.912 -9.542 3.234 1.00 92.19 233 ARG A C 1
ATOM 1733 O O . ARG A 1 233 ? 9.966 -10.468 2.426 1.00 92.19 233 ARG A O 1
ATOM 1740 N N . GLY A 1 234 ? 10.826 -8.582 3.328 1.00 91.00 234 GLY A N 1
ATOM 1741 C CA . GLY A 1 234 ? 11.942 -8.384 2.409 1.00 91.00 234 GLY A CA 1
ATOM 1742 C C . GLY A 1 234 ? 11.584 -7.372 1.326 1.00 91.00 234 GLY A C 1
ATOM 1743 O O . GLY A 1 234 ? 10.617 -7.566 0.584 1.00 91.00 234 GLY A O 1
ATOM 1744 N N . ALA A 1 235 ? 12.365 -6.296 1.228 1.00 91.31 235 ALA A N 1
ATOM 1745 C CA . ALA A 1 235 ? 12.261 -5.350 0.127 1.00 91.31 235 ALA A CA 1
ATOM 1746 C C . ALA A 1 235 ? 12.781 -5.976 -1.167 1.00 91.31 235 ALA A C 1
ATOM 1748 O O . ALA A 1 235 ? 13.777 -6.702 -1.172 1.00 91.31 235 ALA A O 1
ATOM 1749 N N . LYS A 1 236 ? 12.099 -5.681 -2.269 1.00 91.69 236 LYS A N 1
ATOM 1750 C CA . LYS A 1 236 ? 12.499 -6.080 -3.614 1.00 91.69 236 LYS A CA 1
ATOM 1751 C C . LYS A 1 236 ? 12.427 -4.871 -4.530 1.00 91.69 236 LYS A C 1
ATOM 1753 O O . LYS A 1 236 ? 11.415 -4.173 -4.560 1.00 91.69 236 LYS A O 1
ATOM 1758 N N . ASP A 1 237 ? 13.492 -4.643 -5.279 1.00 89.69 237 ASP A N 1
ATOM 1759 C CA . ASP A 1 237 ? 13.530 -3.652 -6.347 1.00 89.69 237 ASP A CA 1
ATOM 1760 C C . ASP A 1 237 ? 12.915 -4.237 -7.636 1.00 89.69 237 ASP A C 1
ATOM 1762 O O . ASP A 1 237 ? 12.194 -5.244 -7.611 1.00 89.69 237 ASP A O 1
ATOM 1766 N N . CYS A 1 238 ? 13.182 -3.599 -8.777 1.00 88.12 238 CYS A N 1
ATOM 1767 C CA . CYS A 1 238 ? 12.729 -4.073 -10.085 1.00 88.12 238 CYS A CA 1
ATOM 1768 C C . CYS A 1 238 ? 13.675 -5.097 -10.735 1.00 88.12 238 CYS A C 1
ATOM 1770 O O . CYS A 1 238 ? 13.611 -5.279 -11.955 1.00 88.12 238 CYS A O 1
ATOM 1772 N N . SER A 1 239 ? 14.566 -5.731 -9.964 1.00 83.62 239 SER A N 1
ATOM 1773 C CA . SER A 1 239 ? 15.315 -6.896 -10.438 1.00 83.62 239 SER A CA 1
ATOM 1774 C C . SER A 1 239 ? 14.387 -8.098 -10.657 1.00 83.62 239 SER A C 1
ATOM 1776 O O . SER A 1 239 ? 13.309 -8.207 -10.050 1.00 83.62 239 SER A O 1
ATOM 1778 N N . TYR A 1 240 ? 14.800 -8.947 -11.603 1.00 75.12 240 TYR A N 1
ATOM 1779 C CA . TYR A 1 240 ? 14.085 -10.152 -12.020 1.00 75.12 240 TYR A CA 1
ATOM 1780 C C . TYR A 1 240 ? 14.351 -11.318 -11.074 1.00 75.12 240 TYR A C 1
ATOM 1782 O O . TYR A 1 240 ? 15.523 -11.497 -10.677 1.00 75.12 240 TYR A O 1
#

Sequence (240 aa):
MKGDRVVVKFTGKQPSMAVMKAAGSKYRLKRSGKVWRTKTLSAAQLAAIAGSSAKIVTRNKGKKRTFTATVKATSPITPGETPGPGPGPGPAPTPTQPLFAAPGVDRIGSEAWDAIKGYFADSTLTDCVAGWPNCPVETRYGFFGDGTQWYCRLTPVSGSDIRSVGAIQQVLGAEQKADGAWAVYYQMNSYGDTVHYQVRVAANGTGSVEYWGPGVTPGGPTTDVTTGLRWLRGAKDCSY

Radius of gyration: 20.83 Å; chains: 1; bounding box: 56×60×44 Å

Secondary structure (DSSP, 8-state):
---B--EEE-SSSPPSEEEEEETTEEEEEEEETTEEEPPPB-HHHHHHHTT-EEEEEEEETTEEEEEEEE----S--PPPP-----------PPP---SS---SS-EEHHHHHHHHHHHHTTEEEES-TT-TTSSSSEEEEEE-TTSEEEEEEE-SSTT--EEEEEEEEEEEEEEE-TTS-EEEEEEEEETTEEEEEEEEE-TTSEEEEEEE-TTPPBTB--SEEEEEEEEEES---S--